Protein 7VNX (pdb70)

Solvent-accessible surface area: 10840 Å² total; per-residue (Å²): 113,95,10,109,174,28,10,68,96,143,60,58,78,18,0,66,155,47,0,59,148,85,47,2,31,65,30,113,66,89,44,101,20,87,5,0,0,11,3,13,3,71,32,77,76,86,88,0,1,0,11,0,10,41,47,89,15,80,99,72,71,6,82,102,6,11,89,1,11,83,49,0,23,112,100,30,0,2,2,68,41,59,25,100,23,92,26,96,42,13,19,3,3,8,16,43,56,16,108,38,89,32,0,39,132,7,110,7,87,78,127,34,0,50,78,0,0,81,8,0,15,57,0,18,206,42,25,0,11,0,40,48,8,158,37,0,129,28,1,17,9,21,186,36,1,42,0,20,37,2,34,114,3,2,117,111,183,33,71,0,0,18,40,0,0,40,16,1,12,37,32,123,56,53,8,4,111,110,4,81,116,88,41,62,25,93,110,148,19,63,91,70,0,86,69,0,13,128,40,26,151,169,85,49,32,46,69,117,0,59,76,28,0,65,66,54

Radius of gyration: 18.91 Å; Cα contacts (8 Å, |Δi|>4): 353; chains: 1; bounding box: 37×51×46 Å

Sequence (216 aa):
MTFEHIISSKRLEGFLRHLAEEGVGGVEPLAKGTTSLVFTGVLGGRKVVIKLQRPDSPRSNFEKEAELTKIASTFGVTPPIIGLGEFEGLPYLIREFAEGEPILFADVEKEHLFRIVEKTALLDRLGIDHGQIQGGKHIIIGEDVYLIDFEKAGFRKPNNLTSAMAMIFIGENAISKRVREKFGLDEKFREEMKDALRHYKRTGSLSRLLSLLSGL

InterPro domains:
  IPR011009 Protein kinase-like domain superfamily [SSF56112] (9-155)
  IPR052396 Meiotic Drive Suppressor Kinase [PTHR37171] (18-202)

Structure (mmCIF, N/CA/C/O backbone):
data_7VNX
#
_entry.id   7VNX
#
_cell.length_a   66.850
_cell.length_b   66.850
_cell.length_c   98.280
_cell.angle_alpha   90.000
_cell.angle_beta   90.000
_cell.angle_gamma   120.000
#
_symmetry.space_group_name_H-M   'P 61'
#
loop_
_entity.id
_entity.type
_entity.pdbx_description
1 polymer TkArkI
2 non-polymer GUANOSINE
3 water water
#
loop_
_atom_site.group_PDB
_atom_site.id
_atom_site.type_symbol
_atom_site.label_atom_id
_atom_site.label_alt_id
_atom_site.label_comp_id
_atom_site.label_asym_id
_atom_site.label_entity_id
_atom_site.label_seq_id
_atom_site.pdbx_PDB_ins_code
_atom_site.Cartn_x
_atom_site.Cartn_y
_atom_site.Cartn_z
_atom_site.occupancy
_atom_site.B_iso_or_equiv
_atom_site.auth_seq_id
_atom_site.auth_comp_id
_atom_site.auth_asym_id
_atom_site.auth_atom_id
_atom_site.pdbx_PDB_model_num
ATOM 1 N N . MET A 1 8 ? 39.264 31.855 -18.463 1.00 109.97 1 MET A N 1
ATOM 2 C CA . MET A 1 8 ? 39.523 30.877 -17.409 1.00 110.60 1 MET A CA 1
ATOM 3 C C . MET A 1 8 ? 39.352 29.454 -17.921 1.00 98.19 1 MET A C 1
ATOM 4 O O . MET A 1 8 ? 38.428 29.145 -18.674 1.00 100.14 1 MET A O 1
ATOM 9 N N . THR A 1 9 ? 40.256 28.581 -17.512 1.00 94.25 2 THR A N 1
ATOM 10 C CA . THR A 1 9 ? 40.189 27.187 -17.901 1.00 87.20 2 THR A CA 1
ATOM 11 C C . THR A 1 9 ? 40.319 26.315 -16.658 1.00 85.62 2 THR A C 1
ATOM 12 O O . THR A 1 9 ? 40.759 26.757 -15.588 1.00 95.43 2 THR A O 1
ATOM 16 N N . PHE A 1 10 ? 39.928 25.058 -16.835 1.00 60.03 3 PHE A N 1
ATOM 17 C CA . PHE A 1 10 ? 39.782 24.081 -15.771 1.00 46.59 3 PHE A CA 1
ATOM 18 C C . PHE A 1 10 ? 40.783 22.934 -15.922 1.00 43.88 3 PHE A C 1
ATOM 19 O O . PHE A 1 10 ? 40.528 21.820 -15.439 1.00 38.45 3 PHE A O 1
ATOM 27 N N . GLU A 1 11 ? 41.918 23.170 -16.596 1.00 47.09 4 GLU A N 1
ATOM 28 C CA . GLU A 1 11 ? 42.756 22.047 -17.031 1.00 50.95 4 GLU A CA 1
ATOM 29 C C . GLU A 1 11 ? 43.529 21.381 -15.897 1.00 53.20 4 GLU A C 1
ATOM 30 O O . GLU A 1 11 ? 44.039 20.268 -16.093 1.00 47.98 4 GLU A O 1
ATOM 36 N N . HIS A 1 12 ? 43.627 22.001 -14.727 1.00 38.80 5 HIS A N 1
ATOM 37 C CA . HIS A 1 12 ? 44.264 21.262 -13.641 1.00 41.85 5 HIS A CA 1
ATOM 38 C C . HIS A 1 12 ? 43.284 20.361 -12.911 1.00 41.83 5 HIS A C 1
ATOM 39 O O . HIS A 1 12 ? 43.666 19.699 -11.940 1.00 43.99 5 HIS A O 1
ATOM 46 N N . ILE A 1 13 ? 42.035 20.320 -13.371 1.00 35.89 6 ILE A N 1
ATOM 47 C CA . ILE A 1 13 ? 40.957 19.624 -12.692 1.00 36.75 6 ILE A CA 1
ATOM 48 C C . ILE A 1 13 ? 40.354 18.540 -13.573 1.00 44.93 6 ILE A C 1
ATOM 49 O O . ILE A 1 13 ? 40.075 17.431 -13.093 1.00 39.96 6 ILE A O 1
ATOM 54 N N . ILE A 1 14 ? 40.154 18.831 -14.868 1.00 35.56 7 ILE A N 1
ATOM 55 C CA . ILE A 1 14 ? 39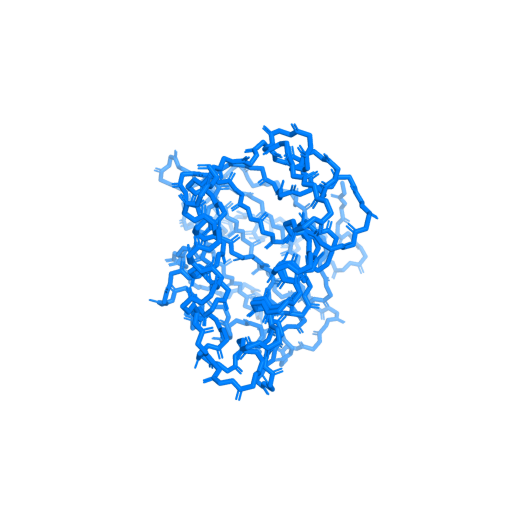.591 17.861 -15.802 1.00 32.21 7 ILE A CA 1
ATOM 56 C C . ILE A 1 14 ? 40.483 17.773 -17.039 1.00 34.85 7 ILE A C 1
ATOM 57 O O . ILE A 1 14 ? 41.081 18.760 -17.486 1.00 39.44 7 ILE A O 1
ATOM 62 N N . SER A 1 15 ? 40.534 16.578 -17.621 1.00 34.28 8 SER A N 1
ATOM 63 C CA . SER A 1 15 ? 41.256 16.407 -18.866 1.00 35.74 8 SER A CA 1
ATOM 64 C C . SER A 1 15 ? 40.545 17.150 -19.984 1.00 32.37 8 SER A C 1
ATOM 65 O O . SER A 1 15 ? 39.361 17.478 -19.906 1.00 34.08 8 SER A O 1
ATOM 68 N N . SER A 1 16 ? 41.279 17.367 -21.079 1.00 34.38 9 SER A N 1
ATOM 69 C CA . SER A 1 16 ? 40.650 17.963 -22.230 1.00 38.16 9 SER A CA 1
ATOM 70 C C . SER A 1 16 ? 39.573 17.050 -22.786 1.00 39.08 9 SER A C 1
ATOM 71 O O . SER A 1 16 ? 38.541 17.529 -23.255 1.00 33.70 9 SER A O 1
ATOM 74 N N . LYS A 1 17 ? 39.771 15.727 -22.700 1.00 34.96 10 LYS A N 1
ATOM 75 C CA . LYS A 1 17 ? 38.749 14.815 -23.232 1.00 40.02 10 LYS A CA 1
ATOM 76 C C . LYS A 1 17 ? 37.475 14.849 -22.373 1.00 31.16 10 LYS A C 1
ATOM 77 O O . LYS A 1 17 ? 36.348 14.778 -22.899 1.00 33.57 10 LYS A O 1
ATOM 83 N N . ARG A 1 18 ? 37.640 14.929 -21.064 1.00 29.57 11 ARG A N 1
ATOM 84 C CA . ARG A 1 18 ? 36.474 15.036 -20.184 1.00 31.04 11 ARG A CA 1
ATOM 85 C C . ARG A 1 18 ? 35.672 16.294 -20.490 1.00 29.23 11 ARG A C 1
ATOM 86 O O . ARG A 1 18 ? 34.443 16.235 -20.592 1.00 30.98 11 ARG A O 1
ATOM 94 N N . LEU A 1 19 ? 36.351 17.427 -20.699 1.00 27.69 12 LEU A N 1
ATOM 95 C CA . LEU A 1 19 ? 35.632 18.664 -21.028 1.00 27.46 12 LEU A CA 1
ATOM 96 C C . LEU A 1 19 ? 34.913 18.543 -22.368 1.00 33.32 12 LEU A C 1
ATOM 97 O O . LEU A 1 19 ? 33.741 18.917 -22.481 1.00 33.25 12 LEU A O 1
ATOM 102 N N . GLU A 1 20 ? 35.596 17.991 -23.388 1.00 33.95 13 GLU A N 1
ATOM 103 C CA . GLU A 1 20 ? 34.977 17.795 -24.697 1.00 36.51 13 GLU A CA 1
ATOM 104 C C . GLU A 1 20 ? 33.718 16.947 -24.573 1.00 32.33 13 GLU A C 1
ATOM 105 O O . GLU A 1 20 ? 32.668 17.295 -25.132 1.00 34.13 13 GLU A O 1
ATOM 111 N N . GLY A 1 21 ? 33.817 15.843 -23.811 1.00 32.82 14 GLY A N 1
ATOM 112 C CA . GLY A 1 21 ? 32.681 14.942 -23.617 1.00 35.93 14 GLY A CA 1
ATOM 113 C C . GLY A 1 21 ? 31.542 15.616 -22.871 1.00 33.31 14 GLY A C 1
ATOM 114 O O . GLY A 1 21 ? 30.364 15.446 -23.214 1.00 33.60 14 GLY A O 1
ATOM 115 N N . PHE A 1 22 ? 31.880 16.415 -21.873 1.00 27.63 15 PHE A N 1
ATOM 116 C CA . PHE A 1 22 ? 30.846 17.108 -21.115 1.00 30.08 15 PHE A CA 1
ATOM 117 C C . PHE A 1 22 ? 30.076 18.086 -21.991 1.00 32.37 15 PHE A C 1
ATOM 118 O O . PHE A 1 22 ? 28.841 18.130 -21.934 1.00 31.36 15 PHE A O 1
ATOM 126 N N . LEU A 1 23 ? 30.780 18.867 -22.816 1.00 32.04 16 LEU A N 1
ATOM 127 C CA . LEU A 1 23 ? 30.079 19.776 -23.723 1.00 28.02 16 LEU A CA 1
ATOM 128 C C . LEU A 1 23 ? 29.180 19.018 -24.695 1.00 34.28 16 LEU A C 1
ATOM 129 O O . LEU A 1 23 ? 28.073 19.478 -25.012 1.00 32.34 16 LEU A O 1
ATOM 134 N N . ARG A 1 24 ? 29.641 17.868 -25.197 1.00 32.61 17 ARG A N 1
ATOM 135 C CA . ARG A 1 24 ? 28.803 17.069 -26.099 1.00 32.99 17 ARG A CA 1
ATOM 136 C C . ARG A 1 24 ? 27.581 16.531 -25.380 1.00 34.03 17 ARG A C 1
ATOM 137 O O . ARG A 1 24 ? 26.480 16.476 -25.949 1.00 36.68 17 ARG A O 1
ATOM 145 N N . HIS A 1 25 ? 27.773 16.087 -24.135 1.00 31.66 18 HIS A N 1
ATOM 146 C CA . HIS A 1 25 ? 26.682 15.582 -23.320 1.00 33.04 18 HIS A CA 1
ATOM 147 C C . HIS A 1 25 ? 25.621 16.661 -23.097 1.00 33.03 18 HIS A C 1
ATOM 148 O O . HIS A 1 25 ? 24.425 16.418 -23.289 1.00 34.46 18 HIS A O 1
ATOM 155 N N . LEU A 1 26 ? 26.047 17.869 -22.715 1.00 30.96 19 LEU A N 1
ATOM 156 C CA . LEU A 1 26 ? 25.122 18.994 -22.596 1.00 31.14 19 LEU A CA 1
ATOM 157 C C . LEU A 1 26 ? 24.415 19.298 -23.913 1.00 34.19 19 LEU A C 1
ATOM 158 O O . LEU A 1 26 ? 23.205 19.596 -23.934 1.00 34.15 19 LEU A O 1
ATOM 163 N N . ALA A 1 27 ? 25.162 19.310 -25.009 1.00 34.50 20 ALA A N 1
ATOM 164 C CA . ALA A 1 27 ? 24.536 19.544 -26.309 1.00 34.74 20 ALA A CA 1
ATOM 165 C C . ALA A 1 27 ? 23.432 18.534 -26.574 1.00 35.86 20 ALA A C 1
ATOM 166 O O . ALA A 1 27 ? 22.383 18.876 -27.124 1.00 37.79 20 ALA A O 1
ATOM 168 N N . GLU A 1 28 ? 23.645 17.282 -26.184 1.00 37.98 21 GLU A N 1
ATOM 169 C CA . GLU A 1 28 ? 22.634 16.251 -26.396 1.00 40.70 21 GLU A CA 1
ATOM 170 C C . GLU A 1 28 ? 21.387 16.462 -25.546 1.00 44.72 21 GLU A C 1
ATOM 171 O O . GLU A 1 28 ? 20.340 15.884 -25.851 1.00 49.21 21 GLU A O 1
ATOM 177 N N . GLU A 1 29 ? 21.467 17.260 -24.487 1.00 39.63 22 GLU A N 1
ATOM 178 C CA . GLU A 1 29 ? 20.284 17.642 -23.736 1.00 40.74 22 GLU A CA 1
ATOM 179 C C . GLU A 1 29 ? 19.768 18.993 -24.158 1.00 40.98 22 GLU A C 1
ATOM 180 O O . GLU A 1 29 ? 18.972 19.593 -23.426 1.00 44.67 22 GLU A O 1
ATOM 186 N N . GLY A 1 30 ? 20.232 19.505 -25.293 1.00 42.81 23 GLY A N 1
ATOM 187 C CA . GLY A 1 30 ? 19.775 20.770 -25.814 1.00 40.78 23 GLY A CA 1
ATOM 188 C C . GLY A 1 30 ? 20.513 21.995 -25.316 1.00 45.91 23 GLY A C 1
ATOM 189 O O . GLY A 1 30 ? 20.088 23.116 -25.632 1.00 41.45 23 GLY A O 1
ATOM 190 N N . VAL A 1 31 ? 21.591 21.835 -24.545 1.00 37.54 24 VAL A N 1
ATOM 191 C CA . VAL A 1 31 ? 22.308 22.975 -23.961 1.00 34.67 24 VAL A CA 1
ATOM 192 C C . VAL A 1 31 ? 23.499 23.313 -24.850 1.00 36.54 24 VAL A C 1
ATOM 193 O O . VAL A 1 31 ? 24.439 22.516 -24.946 1.00 41.18 24 VAL A O 1
ATOM 197 N N . GLY A 1 32 ? 23.493 24.509 -25.453 1.00 43.78 25 GLY A N 1
ATOM 198 C CA . GLY A 1 32 ? 24.482 24.893 -26.442 1.00 42.10 25 GLY A CA 1
ATOM 199 C C . GLY A 1 32 ? 25.176 26.183 -26.018 1.00 45.32 25 GLY A C 1
ATOM 200 O O . GLY A 1 32 ? 24.843 26.786 -24.977 1.00 41.54 25 GLY A O 1
ATOM 201 N N . GLY A 1 33 ? 26.165 26.583 -26.815 1.00 40.28 26 GLY A N 1
ATOM 202 C CA . GLY A 1 33 ? 26.873 27.837 -26.582 1.00 37.20 26 GLY A CA 1
ATOM 203 C C . GLY A 1 33 ? 27.448 27.899 -25.182 1.00 39.82 26 GLY A C 1
ATOM 204 O O . GLY A 1 33 ? 27.386 28.950 -24.538 1.00 41.97 26 GLY A O 1
ATOM 205 N N . VAL A 1 34 ? 28.028 26.794 -24.714 1.00 36.01 27 VAL A N 1
ATOM 206 C CA . VAL A 1 34 ? 28.466 26.665 -23.316 1.00 36.11 27 VAL A CA 1
ATOM 207 C C . VAL A 1 34 ? 29.818 27.347 -23.159 1.00 39.54 27 VAL A C 1
ATOM 208 O O . VAL A 1 34 ? 30.708 27.178 -24.011 1.00 42.28 27 VAL A O 1
ATOM 212 N N . GLU A 1 35 ? 29.957 28.162 -22.107 1.00 35.49 28 GLU A N 1
ATOM 213 C CA . GLU A 1 35 ? 31.160 28.921 -21.793 1.00 35.71 28 GLU A CA 1
ATOM 214 C C . GLU A 1 35 ? 31.483 28.773 -20.305 1.00 38.49 28 GLU A C 1
ATOM 215 O O . GLU A 1 35 ? 30.570 28.749 -19.462 1.00 33.37 28 GLU A O 1
ATOM 221 N N . PRO A 1 36 ? 32.761 28.715 -19.939 1.00 44.42 29 PRO A N 1
ATOM 222 C CA . PRO A 1 36 ? 33.103 28.680 -18.508 1.00 47.16 29 PRO A CA 1
ATOM 223 C C . PRO A 1 36 ? 32.677 29.965 -17.826 1.00 45.20 29 PRO A C 1
ATOM 224 O O . PRO A 1 36 ? 32.765 31.063 -18.402 1.00 47.44 29 PRO A O 1
ATOM 228 N N . LEU A 1 37 ? 32.229 29.831 -16.577 1.00 38.44 30 LEU A N 1
ATOM 229 C CA . LEU A 1 37 ? 31.843 30.999 -15.800 1.00 41.16 30 LEU A CA 1
ATOM 230 C C . LEU A 1 37 ? 32.675 31.174 -14.537 1.00 55.93 30 LEU A C 1
ATOM 231 O O . LEU A 1 37 ? 33.162 32.283 -14.276 1.00 57.49 30 LEU A O 1
ATOM 236 N N . ALA A 1 38 ? 32.850 30.124 -13.735 1.00 45.05 31 ALA A N 1
ATOM 237 C CA . ALA A 1 38 ? 33.636 30.257 -12.511 1.00 49.94 31 ALA A CA 1
ATOM 238 C C . ALA A 1 38 ? 34.048 28.873 -12.006 1.00 50.84 31 ALA A C 1
ATOM 239 O O . ALA A 1 38 ? 33.454 27.852 -12.368 1.00 39.93 31 ALA A O 1
ATOM 241 N N . LYS A 1 39 ? 35.084 28.855 -11.173 1.00 46.11 32 LYS A N 1
ATOM 242 C CA . LYS A 1 39 ? 35.507 27.674 -10.417 1.00 50.61 32 LYS A CA 1
ATOM 243 C C . LYS A 1 39 ? 35.132 27.871 -8.947 1.00 57.30 32 LYS A C 1
ATOM 244 O O . LYS A 1 39 ? 35.668 28.761 -8.288 1.00 58.78 32 LYS A O 1
ATOM 250 N N . GLY A 1 40 ? 34.217 27.063 -8.416 1.00 44.89 33 GLY A N 1
ATOM 251 C CA . GLY A 1 40 ? 33.861 27.151 -7.014 1.00 52.53 33 GLY A CA 1
ATOM 252 C C . GLY A 1 40 ? 34.628 26.135 -6.175 1.00 40.68 33 GLY A C 1
ATOM 253 O O . GLY A 1 40 ? 35.419 25.345 -6.683 1.00 46.85 33 GLY A O 1
ATOM 254 N N . THR A 1 41 ? 34.350 26.133 -4.866 1.00 48.84 34 THR A N 1
ATOM 255 C CA . THR A 1 41 ? 35.012 25.133 -4.031 1.00 47.88 34 THR A CA 1
ATOM 256 C C . THR A 1 41 ? 34.438 23.745 -4.272 1.00 42.72 34 THR A C 1
ATOM 257 O O . THR A 1 41 ? 35.131 22.749 -4.061 1.00 53.15 34 THR A O 1
ATOM 261 N N . THR A 1 42 ? 33.183 23.653 -4.700 1.00 40.07 35 THR A N 1
ATOM 262 C CA . THR A 1 42 ? 32.554 22.368 -4.921 1.00 39.76 35 THR A CA 1
ATOM 263 C C . THR A 1 42 ? 32.351 22.046 -6.395 1.00 39.92 35 THR A C 1
ATOM 264 O O . THR A 1 42 ? 32.048 20.897 -6.713 1.00 36.73 35 THR A O 1
ATOM 268 N N . SER A 1 43 ? 32.451 23.029 -7.281 1.00 32.52 36 SER A N 1
ATOM 269 C CA . SER A 1 43 ? 31.879 22.820 -8.602 1.00 30.90 36 SER A CA 1
ATOM 270 C C . SER A 1 43 ? 32.613 23.645 -9.651 1.00 34.31 36 SER A C 1
ATOM 271 O O . SER A 1 43 ? 33.290 24.636 -9.351 1.00 36.99 36 SER A O 1
ATOM 274 N N . LEU A 1 44 ? 32.467 23.206 -10.901 1.00 32.28 37 LEU A N 1
ATOM 275 C CA . LEU A 1 44 ? 32.850 23.998 -12.067 1.00 32.66 37 LEU A CA 1
ATOM 276 C C . LEU A 1 44 ? 31.564 24.584 -12.623 1.00 30.49 37 LEU A C 1
ATOM 277 O O . LEU A 1 44 ? 30.561 23.871 -12.747 1.00 31.92 37 LEU A O 1
ATOM 282 N N . VAL A 1 45 ? 31.563 25.885 -12.909 1.00 31.00 38 VAL A N 1
ATOM 283 C CA . VAL A 1 45 ? 30.324 26.566 -13.279 1.00 28.96 38 VAL A CA 1
ATOM 284 C C . VAL A 1 45 ? 30.455 27.069 -14.716 1.00 30.84 38 VAL A C 1
ATOM 285 O O . VAL A 1 45 ? 31.484 27.645 -15.100 1.00 34.70 38 VAL A O 1
ATOM 289 N N . PHE A 1 46 ? 29.416 26.810 -15.506 1.00 32.48 39 PHE A N 1
ATOM 290 C CA . PHE A 1 46 ? 29.331 27.207 -16.907 1.00 31.26 39 PHE A CA 1
ATOM 291 C C . PHE A 1 46 ? 28.040 27.989 -17.143 1.00 32.91 39 PHE A C 1
ATOM 292 O O . PHE A 1 46 ? 27.064 27.849 -16.403 1.00 30.29 39 PHE A O 1
ATOM 300 N N . THR A 1 47 ? 27.996 28.754 -18.239 1.00 32.31 40 THR A N 1
ATOM 301 C CA . THR A 1 47 ? 26.714 29.229 -18.755 1.00 30.30 40 THR A CA 1
ATOM 302 C C . THR A 1 47 ? 26.423 28.539 -20.095 1.00 37.64 40 THR A C 1
ATOM 303 O O . THR A 1 47 ? 27.324 28.001 -20.765 1.00 35.38 40 THR A O 1
ATOM 307 N N . GLY A 1 48 ? 25.148 28.527 -20.471 1.00 33.00 41 GLY A N 1
ATOM 308 C CA . GLY A 1 48 ? 24.779 27.976 -21.758 1.00 31.30 41 GLY A CA 1
ATOM 309 C C . GLY A 1 48 ? 23.436 28.518 -22.175 1.00 37.74 41 GLY A C 1
ATOM 310 O O . GLY A 1 48 ? 22.878 29.407 -21.523 1.00 38.79 41 GLY A O 1
ATOM 311 N N . VAL A 1 49 ? 22.932 27.979 -23.288 1.00 36.48 42 VAL A N 1
ATOM 312 C CA . VAL A 1 49 ? 21.636 28.345 -23.847 1.00 38.86 42 VAL A CA 1
ATOM 313 C C . VAL A 1 49 ? 20.811 27.070 -24.015 1.00 42.07 42 VAL A C 1
ATOM 314 O O . VAL A 1 49 ? 21.274 26.103 -24.638 1.00 44.75 42 VAL A O 1
ATOM 318 N N . LEU A 1 50 ? 19.588 27.082 -23.484 1.00 41.56 43 LEU A N 1
ATOM 319 C CA . LEU A 1 50 ? 18.641 25.974 -23.544 1.00 42.90 43 LEU A CA 1
ATOM 320 C C . LEU A 1 50 ? 17.282 26.541 -23.935 1.00 42.80 43 LEU A C 1
ATOM 321 O O . LEU A 1 50 ? 16.787 27.462 -23.279 1.00 47.13 43 LEU A O 1
ATOM 326 N N . GLY A 1 51 ? 16.679 25.999 -24.989 1.00 44.35 44 GLY A N 1
ATOM 327 C CA . GLY A 1 51 ? 15.364 26.493 -25.372 1.00 56.19 44 GLY A CA 1
ATOM 328 C C . GLY A 1 51 ? 15.322 27.984 -25.647 1.00 64.79 44 GLY A C 1
ATOM 329 O O . GLY A 1 51 ? 14.283 28.619 -25.434 1.00 69.97 44 GLY A O 1
ATOM 330 N N . GLY A 1 52 ? 16.423 28.560 -26.122 1.00 56.51 45 GLY A N 1
ATOM 331 C CA . GLY A 1 52 ? 16.472 29.971 -26.434 1.00 57.27 45 GLY A CA 1
ATOM 332 C C . GLY A 1 52 ? 16.722 30.888 -25.256 1.00 57.43 45 GLY A C 1
ATOM 333 O O . GLY A 1 52 ? 16.632 32.106 -25.422 1.00 60.15 45 GLY A O 1
ATOM 334 N N . ARG A 1 53 ? 17.049 30.357 -24.083 1.00 45.70 46 ARG A N 1
ATOM 335 C CA . ARG A 1 53 ? 17.223 31.162 -22.882 1.00 47.68 46 ARG A CA 1
ATOM 336 C C . ARG A 1 53 ? 18.550 30.798 -22.197 1.00 47.81 46 ARG A C 1
ATOM 337 O O . ARG A 1 53 ? 19.075 29.695 -22.364 1.00 45.92 46 ARG A O 1
ATOM 345 N N . LYS A 1 54 ? 19.083 31.726 -21.404 1.00 41.72 47 LYS A N 1
ATOM 346 C CA . LYS A 1 54 ? 20.364 31.493 -20.726 1.00 41.32 47 LYS A CA 1
ATOM 347 C C . LYS A 1 54 ? 20.189 30.613 -19.493 1.00 38.91 47 LYS A C 1
ATOM 348 O O . LYS A 1 54 ? 19.215 30.744 -18.750 1.00 37.56 47 LYS A O 1
ATOM 354 N N . VAL A 1 55 ? 21.141 29.699 -19.265 1.00 35.15 48 VAL A N 1
ATOM 355 C CA . VAL A 1 55 ? 21.101 28.829 -18.094 1.00 32.01 48 VAL A CA 1
ATOM 356 C C . VAL A 1 55 ? 22.493 28.780 -17.475 1.00 31.42 48 VAL A C 1
ATOM 357 O O . VAL A 1 55 ? 23.482 29.169 -18.097 1.00 34.72 48 VAL A O 1
ATOM 361 N N . VAL A 1 56 ? 22.566 28.291 -16.227 1.00 29.29 49 VAL A N 1
ATOM 362 C CA . VAL A 1 56 ? 23.824 28.055 -15.520 1.00 29.43 49 VAL A CA 1
ATOM 363 C C . VAL A 1 56 ? 23.931 26.563 -15.270 1.00 29.80 49 VAL A C 1
ATOM 364 O O . VAL A 1 56 ? 22.948 25.924 -14.871 1.00 31.97 49 VAL A O 1
ATOM 368 N N . ILE A 1 57 ? 25.116 26.005 -15.523 1.00 28.08 50 ILE A N 1
ATOM 369 C CA . ILE A 1 57 ? 25.388 24.588 -15.312 1.00 26.39 50 ILE A CA 1
ATOM 370 C C . ILE A 1 57 ? 26.453 24.477 -14.230 1.00 28.25 50 ILE A C 1
ATOM 371 O O . ILE A 1 57 ? 27.522 25.075 -14.358 1.00 30.48 50 ILE A O 1
ATOM 376 N N . LYS A 1 58 ? 26.190 23.691 -13.185 1.00 29.97 51 LYS A N 1
ATOM 377 C CA . LYS A 1 58 ? 27.156 23.511 -12.100 1.00 27.99 51 LYS A CA 1
ATOM 378 C C . LYS A 1 58 ? 27.503 22.036 -12.001 1.00 26.70 51 LYS A C 1
ATOM 379 O O . LYS A 1 58 ? 26.618 21.218 -11.732 1.00 32.42 51 LYS A O 1
ATOM 385 N N . LEU A 1 59 ? 28.775 21.710 -12.207 1.00 28.31 52 LEU A N 1
ATOM 386 C CA . LEU A 1 59 ? 29.261 20.335 -12.289 1.00 29.68 52 LEU A CA 1
ATOM 387 C C . LEU A 1 59 ? 30.174 20.067 -11.105 1.00 29.45 52 LEU A C 1
ATOM 388 O O . LEU A 1 59 ? 31.072 20.874 -10.842 1.00 31.23 52 LEU A O 1
ATOM 393 N N . GLN A 1 60 ? 29.995 18.925 -10.422 1.00 29.09 53 GLN A N 1
ATOM 394 C CA . GLN A 1 60 ? 30.876 18.643 -9.285 1.00 32.06 53 GLN A CA 1
ATOM 395 C C . GLN A 1 60 ? 32.328 18.665 -9.745 1.00 34.86 53 GLN A C 1
ATOM 396 O O . GLN A 1 60 ? 32.671 18.013 -10.735 1.00 33.16 53 GLN A O 1
ATOM 402 N N . ARG A 1 61 ? 33.193 19.395 -9.030 1.00 32.05 54 ARG A N 1
ATOM 403 C CA . ARG A 1 61 ? 34.641 19.314 -9.330 1.00 34.92 54 ARG A CA 1
ATOM 404 C C . ARG A 1 61 ? 35.147 17.938 -8.949 1.00 40.20 54 ARG A C 1
ATOM 405 O O . ARG A 1 61 ? 34.945 17.516 -7.808 1.00 37.77 54 ARG A O 1
ATOM 413 N N . PRO A 1 62 ? 35.872 17.238 -9.830 1.00 42.03 55 PRO A N 1
ATOM 414 C CA . PRO A 1 62 ? 36.349 15.898 -9.452 1.00 40.01 55 PRO A CA 1
ATOM 415 C C . PRO A 1 62 ? 37.359 15.901 -8.344 1.00 40.14 55 PRO A C 1
ATOM 416 O O . PRO A 1 62 ? 37.610 14.830 -7.755 1.00 43.27 55 PRO A O 1
ATOM 420 N N . ASP A 1 63 ? 37.981 17.042 -8.038 1.00 39.01 56 ASP A N 1
ATOM 421 C CA . ASP A 1 63 ? 38.957 17.087 -6.959 1.00 41.90 56 ASP A CA 1
ATOM 422 C C . ASP A 1 63 ? 38.353 17.535 -5.630 1.00 44.07 56 ASP A C 1
ATOM 423 O O . ASP A 1 63 ? 39.098 17.820 -4.697 1.00 49.37 56 ASP A O 1
ATOM 428 N N . SER A 1 64 ? 37.046 17.549 -5.519 1.00 45.16 57 SER A N 1
ATOM 429 C CA . SER A 1 64 ? 36.302 17.937 -4.323 1.00 48.26 57 SER A CA 1
ATOM 430 C C . SER A 1 64 ? 35.433 16.780 -3.843 1.00 53.63 57 SER A C 1
ATOM 431 O O . SER A 1 64 ? 35.004 15.949 -4.652 1.00 47.74 57 SER A O 1
ATOM 434 N N . PRO A 1 65 ? 35.150 16.692 -2.538 1.00 53.01 58 PRO A N 1
ATOM 435 C CA . PRO A 1 65 ? 34.277 15.614 -2.050 1.00 49.93 58 PRO A CA 1
ATOM 436 C C . PRO A 1 65 ? 32.891 15.665 -2.675 1.00 40.33 58 PRO A C 1
ATOM 437 O O . PRO A 1 65 ? 32.224 16.702 -2.667 1.00 43.66 58 PRO A O 1
ATOM 441 N N . ARG A 1 66 ? 32.423 14.513 -3.165 1.00 40.35 59 ARG A N 1
ATOM 442 C CA . ARG A 1 66 ? 31.064 14.454 -3.699 1.00 39.55 59 ARG A CA 1
ATOM 443 C C . ARG A 1 66 ? 30.015 14.842 -2.657 1.00 41.01 59 ARG A C 1
ATOM 444 O O . ARG A 1 66 ? 28.960 15.385 -3.012 1.00 42.12 59 ARG A O 1
ATOM 452 N N . SER A 1 67 ? 30.272 14.567 -1.381 1.00 43.05 60 SER A N 1
ATOM 453 C CA . SER A 1 67 ? 29.252 14.884 -0.379 1.00 50.79 60 SER A CA 1
ATOM 454 C C . SER A 1 67 ? 29.053 16.384 -0.238 1.00 48.12 60 SER A C 1
ATOM 455 O O . SER A 1 67 ? 27.947 16.841 0.099 1.00 42.24 60 SER A O 1
ATOM 458 N N . ASN A 1 68 ? 30.106 17.162 -0.485 1.00 45.43 61 ASN A N 1
ATOM 459 C CA . ASN A 1 68 ? 29.974 18.609 -0.424 1.00 47.54 61 ASN A CA 1
ATOM 460 C C . ASN A 1 68 ? 29.020 19.113 -1.496 1.00 45.90 61 ASN A C 1
ATOM 461 O O . ASN A 1 68 ? 28.156 19.953 -1.219 1.00 39.33 61 ASN A O 1
ATOM 466 N N . PHE A 1 69 ? 29.189 18.633 -2.751 1.00 37.33 62 PHE A N 1
ATOM 467 C CA . PHE A 1 69 ? 28.273 18.966 -3.831 1.00 34.02 62 PHE A CA 1
ATOM 468 C C . PHE A 1 69 ? 26.851 18.502 -3.536 1.00 30.92 62 PHE A C 1
ATOM 469 O O . PHE A 1 69 ? 25.879 19.239 -3.782 1.00 33.11 62 PHE A O 1
ATOM 477 N N . GLU A 1 70 ? 26.699 17.287 -3.013 1.00 36.09 63 GLU A N 1
ATOM 478 C CA . GLU A 1 70 ? 25.358 16.808 -2.695 1.00 40.28 63 GLU A CA 1
ATOM 479 C C . GLU A 1 70 ? 24.687 17.685 -1.636 1.00 40.20 63 GLU A C 1
ATOM 480 O O . GLU A 1 70 ? 23.497 18.000 -1.747 1.00 39.32 63 GLU A O 1
ATOM 486 N N . LYS A 1 71 ? 25.438 18.084 -0.602 1.00 39.53 64 LYS A N 1
ATOM 487 C CA . LYS A 1 71 ? 24.880 19.020 0.384 1.00 36.59 64 LYS A CA 1
ATOM 488 C C . LYS A 1 71 ? 24.491 20.343 -0.273 1.00 37.96 64 LYS A C 1
ATOM 489 O O . LYS A 1 71 ? 23.376 20.850 -0.068 1.00 41.85 64 LYS A O 1
ATOM 495 N N . GLU A 1 72 ? 25.356 20.892 -1.129 1.00 35.78 65 GLU A N 1
ATOM 496 C CA . GLU A 1 72 ? 25.009 22.144 -1.788 1.00 35.23 65 GLU A CA 1
ATOM 497 C C . GLU A 1 72 ? 23.762 21.974 -2.652 1.00 40.84 65 GLU A C 1
ATOM 498 O O . GLU A 1 72 ? 22.859 22.823 -2.624 1.00 34.31 65 GLU A O 1
ATOM 504 N N . ALA A 1 73 ? 23.684 20.864 -3.408 1.00 37.72 66 ALA A N 1
ATOM 505 C CA . ALA A 1 73 ? 22.533 20.618 -4.280 1.00 35.90 66 ALA A CA 1
ATOM 506 C C . ALA A 1 73 ? 21.235 20.466 -3.484 1.00 33.56 66 ALA A C 1
ATOM 507 O O . ALA A 1 73 ? 20.192 21.001 -3.894 1.00 37.32 66 ALA A O 1
ATOM 509 N N . GLU A 1 74 ? 21.266 19.769 -2.340 1.00 39.65 67 GLU A N 1
ATOM 510 C CA . GLU A 1 74 ? 20.036 19.631 -1.559 1.00 38.83 67 GLU A CA 1
ATOM 511 C C . GLU A 1 74 ? 19.545 20.986 -1.088 1.00 42.67 67 GLU A C 1
ATOM 512 O O . GLU A 1 74 ? 18.336 21.272 -1.131 1.00 38.84 67 GLU A O 1
ATOM 518 N N . LEU A 1 75 ? 20.476 21.824 -0.607 1.00 36.38 68 LEU A N 1
ATOM 519 C CA . LEU A 1 75 ? 20.103 23.154 -0.150 1.00 37.37 68 LEU A CA 1
ATOM 520 C C . LEU A 1 75 ? 19.630 24.009 -1.311 1.00 32.10 68 LEU A C 1
ATOM 521 O O . LEU A 1 75 ? 18.668 24.770 -1.163 1.00 32.28 68 LEU A O 1
ATOM 526 N N . THR A 1 76 ? 20.292 23.908 -2.481 1.00 33.74 69 THR A N 1
ATOM 527 C CA . THR A 1 76 ? 19.856 24.644 -3.656 1.00 30.26 69 THR A CA 1
ATOM 528 C C . THR A 1 76 ? 18.460 24.213 -4.093 1.00 34.17 69 THR A C 1
ATOM 529 O O . THR A 1 76 ? 17.644 25.048 -4.491 1.00 32.65 69 THR A O 1
ATOM 533 N N . LYS A 1 77 ? 18.151 22.918 -4.001 1.00 32.06 70 LYS A N 1
ATOM 534 C CA . LYS A 1 77 ? 16.807 22.462 -4.359 1.00 33.46 70 LYS A CA 1
ATOM 535 C C . LYS A 1 77 ? 15.736 23.034 -3.433 1.00 33.78 70 LYS A C 1
ATOM 536 O O . LYS A 1 77 ? 14.648 23.414 -3.888 1.00 33.52 70 LYS A O 1
ATOM 542 N N . ILE A 1 78 ? 16.007 23.075 -2.129 1.00 32.62 71 ILE A N 1
ATOM 543 C CA . ILE A 1 78 ? 15.067 23.699 -1.202 1.00 32.64 71 ILE A CA 1
ATOM 5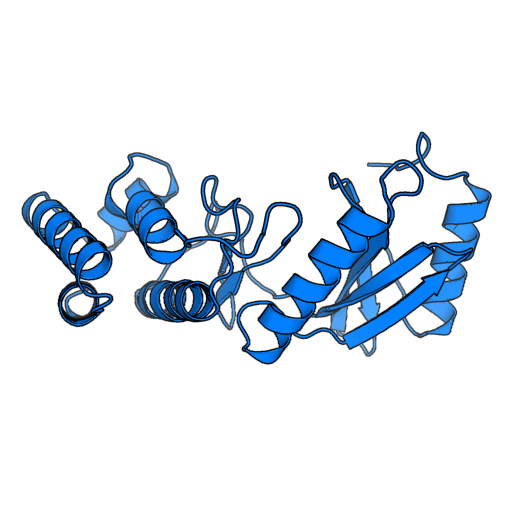44 C C . ILE A 1 78 ? 14.904 25.172 -1.545 1.00 35.05 71 ILE A C 1
ATOM 545 O O . ILE A 1 78 ? 13.787 25.698 -1.612 1.00 34.80 71 ILE A O 1
ATOM 550 N N . ALA A 1 79 ? 16.014 25.857 -1.781 1.00 29.76 72 ALA A N 1
ATOM 551 C CA . ALA A 1 79 ? 15.923 27.278 -2.121 1.00 32.60 72 ALA A CA 1
ATOM 552 C C . ALA A 1 79 ? 15.168 27.491 -3.433 1.00 33.90 72 ALA A C 1
ATOM 553 O O . ALA A 1 79 ? 14.431 28.468 -3.583 1.00 35.53 72 ALA A O 1
ATOM 555 N N . SER A 1 80 ? 15.319 26.578 -4.377 1.00 32.88 73 SER A N 1
ATOM 556 C CA . SER A 1 80 ? 14.604 26.694 -5.640 1.00 34.05 73 SER A CA 1
ATOM 557 C C . SER A 1 80 ? 13.107 26.489 -5.429 1.00 39.43 73 SER A C 1
ATOM 558 O O . SER A 1 80 ? 12.289 27.235 -5.969 1.00 35.16 73 SER A O 1
ATOM 561 N N . THR A 1 81 ? 12.740 25.503 -4.614 1.00 35.54 74 THR A N 1
ATOM 562 C CA . THR A 1 81 ? 11.327 25.218 -4.350 1.00 34.93 74 THR A CA 1
ATOM 563 C C . THR A 1 81 ? 10.604 26.418 -3.762 1.00 34.41 74 THR A C 1
ATOM 564 O O . THR A 1 81 ? 9.427 26.659 -4.072 1.00 37.27 74 THR A O 1
ATOM 568 N N . PHE A 1 82 ? 11.272 27.174 -2.904 1.00 31.50 75 PHE A N 1
ATOM 569 C CA . PHE A 1 82 ? 10.661 28.319 -2.253 1.00 30.14 75 PHE A CA 1
ATOM 570 C C . PHE A 1 82 ? 10.970 29.608 -2.979 1.00 30.44 75 PHE A C 1
ATOM 571 O O . PHE A 1 82 ? 10.586 30.663 -2.503 1.00 33.48 75 PHE A O 1
ATOM 579 N N . GLY A 1 83 ? 11.646 29.541 -4.130 1.00 32.08 76 GLY A N 1
ATOM 580 C CA . GLY A 1 83 ? 11.784 30.721 -4.946 1.00 32.41 76 GLY A CA 1
ATOM 581 C C . GLY A 1 83 ? 12.915 31.635 -4.578 1.00 30.32 76 GLY A C 1
ATOM 582 O O . GLY A 1 83 ? 13.036 32.718 -5.167 1.00 30.81 76 GLY A O 1
ATOM 583 N N . VAL A 1 84 ? 13.769 31.228 -3.634 1.00 28.74 77 VAL A N 1
ATOM 584 C CA . VAL A 1 84 ? 14.841 32.086 -3.161 1.00 25.50 77 VAL A CA 1
ATOM 585 C C . VAL A 1 84 ? 15.960 32.180 -4.198 1.00 26.37 77 VAL A C 1
ATOM 586 O O . VAL A 1 84 ? 16.640 33.214 -4.283 1.00 29.16 77 VAL A O 1
ATOM 590 N N . THR A 1 85 ? 16.201 31.090 -4.924 1.00 29.41 78 THR A N 1
ATOM 591 C CA . THR A 1 85 ? 17.199 30.967 -5.982 1.00 27.28 78 THR A CA 1
ATOM 592 C C . THR A 1 85 ? 16.484 30.644 -7.289 1.00 30.86 78 THR A C 1
ATOM 593 O O . THR A 1 85 ? 15.351 30.148 -7.266 1.00 31.63 78 THR A O 1
ATOM 597 N N . PRO A 1 86 ? 17.075 30.940 -8.446 1.00 32.39 79 PRO A N 1
ATOM 598 C CA . PRO A 1 86 ? 16.357 30.740 -9.699 1.00 32.10 79 PRO A CA 1
ATOM 599 C C . PRO A 1 86 ? 16.058 29.273 -9.905 1.00 36.01 79 PRO A C 1
ATOM 600 O O . PRO A 1 86 ? 16.781 28.388 -9.392 1.00 35.09 79 PRO A O 1
ATOM 604 N N . PRO A 1 87 ? 14.981 28.950 -10.621 1.00 33.43 80 PRO A N 1
ATOM 605 C CA . PRO A 1 87 ? 14.489 27.574 -10.693 1.00 37.57 80 PRO A CA 1
ATOM 606 C C . PRO A 1 87 ? 15.516 26.594 -11.249 1.00 35.02 80 PRO A C 1
ATOM 607 O O . PRO A 1 87 ? 16.184 26.862 -12.252 1.00 36.70 80 PRO A O 1
ATOM 611 N N . ILE A 1 88 ? 15.575 25.423 -10.629 1.00 36.47 81 ILE A N 1
ATOM 612 C CA . ILE A 1 88 ? 16.323 24.311 -11.199 1.00 36.60 81 ILE A CA 1
ATOM 613 C C . ILE A 1 88 ? 15.579 23.754 -12.405 1.00 40.27 81 ILE A C 1
ATOM 614 O O . ILE A 1 88 ? 14.369 23.484 -12.359 1.00 38.99 81 ILE A O 1
ATOM 619 N N . ILE A 1 89 ? 16.297 23.596 -13.507 1.00 32.09 82 ILE A N 1
ATOM 620 C CA . ILE A 1 89 ? 15.678 23.074 -14.725 1.00 33.24 82 ILE A CA 1
ATOM 621 C C . ILE A 1 89 ? 15.856 21.577 -14.834 1.00 41.11 82 ILE A C 1
ATOM 622 O O . ILE A 1 89 ? 14.958 20.872 -15.299 1.00 43.74 82 ILE A O 1
ATOM 627 N N . GLY A 1 90 ? 17.021 21.085 -14.455 1.00 40.33 83 GLY A N 1
ATOM 628 C CA . GLY A 1 90 ? 17.277 19.670 -14.574 1.00 43.05 83 GLY A CA 1
ATOM 629 C C . GLY A 1 90 ? 18.511 19.270 -13.805 1.00 41.70 83 GLY A C 1
ATOM 630 O O . GLY A 1 90 ? 19.338 20.110 -13.412 1.00 37.95 83 GLY A O 1
ATOM 631 N N . LEU A 1 91 ? 18.589 17.967 -13.541 1.00 44.46 84 LEU A N 1
ATOM 632 C CA . LEU A 1 91 ? 19.751 17.336 -12.948 1.00 43.45 84 LEU A CA 1
ATOM 633 C C . LEU A 1 91 ? 20.314 16.323 -13.936 1.00 42.31 84 LEU A C 1
ATOM 634 O O . LEU A 1 91 ? 19.643 15.901 -14.887 1.00 47.36 84 LEU A O 1
ATOM 639 N N . GLY A 1 92 ? 21.570 15.951 -13.719 1.00 36.61 85 GLY A N 1
ATOM 640 C CA . GLY A 1 92 ? 22.199 15.001 -14.612 1.00 32.62 85 GLY A CA 1
ATOM 641 C C . GLY A 1 92 ? 23.462 14.454 -13.982 1.00 35.25 85 GLY A C 1
ATOM 642 O O . GLY A 1 92 ? 23.831 14.805 -12.862 1.00 36.33 85 GLY A O 1
ATOM 643 N N . GLU A 1 93 ? 24.120 13.562 -14.717 1.00 35.38 86 GLU A N 1
ATOM 644 C CA . GLU A 1 93 ? 25.411 13.031 -14.287 1.00 36.52 86 GLU A CA 1
ATOM 645 C C . GLU A 1 93 ? 26.230 12.742 -15.524 1.00 36.87 86 GLU A C 1
ATOM 646 O O . GLU A 1 93 ? 25.699 12.219 -16.508 1.00 36.94 86 GLU A O 1
ATOM 652 N N . PHE A 1 94 ? 27.503 13.111 -15.491 1.00 31.80 87 PHE A N 1
ATOM 653 C CA . PHE A 1 94 ? 28.391 12.873 -16.621 1.00 29.30 87 PHE A CA 1
ATOM 654 C C . PHE A 1 94 ? 29.691 12.268 -16.105 1.00 34.02 87 PHE A C 1
ATOM 655 O O . PHE A 1 94 ? 30.357 12.882 -15.254 1.00 30.54 87 PHE A O 1
ATOM 663 N N . GLU A 1 95 ? 30.035 11.071 -16.593 1.00 31.38 88 GLU A N 1
ATOM 664 C CA . GLU A 1 95 ? 31.240 10.360 -16.141 1.00 33.45 88 GLU A CA 1
ATOM 665 C C . GLU A 1 95 ? 31.314 10.305 -14.609 1.00 40.19 88 GLU A C 1
ATOM 666 O O . GLU A 1 95 ? 32.381 10.500 -14.000 1.00 35.17 88 GLU A O 1
ATOM 672 N N . GLY A 1 96 ? 30.170 10.020 -13.992 1.00 33.64 89 GLY A N 1
ATOM 673 C CA . GLY A 1 96 ? 30.085 9.874 -12.548 1.00 34.62 89 GLY A CA 1
ATOM 674 C C . GLY A 1 96 ? 30.028 11.173 -11.783 1.00 36.09 89 GLY A C 1
ATOM 675 O O . GLY A 1 96 ? 29.920 11.144 -10.548 1.00 38.95 89 GLY A O 1
ATOM 676 N N . LEU A 1 97 ? 30.064 12.315 -12.461 1.00 31.58 90 LEU A N 1
ATOM 677 C CA . LEU A 1 97 ? 29.982 13.608 -11.784 1.00 30.54 90 LEU A CA 1
ATOM 678 C C . LEU A 1 97 ? 28.574 14.169 -11.874 1.00 33.76 90 LEU A C 1
ATOM 679 O O . LEU A 1 97 ? 28.125 14.434 -13.000 1.00 32.47 90 LEU A O 1
ATOM 684 N N . PRO A 1 98 ? 27.865 14.447 -10.767 1.00 31.15 91 PRO A N 1
ATOM 685 C CA . PRO A 1 98 ? 26.557 15.096 -10.890 1.00 29.43 91 PRO A CA 1
ATOM 686 C C . PRO A 1 98 ? 26.676 16.555 -11.333 1.00 31.26 91 PRO A C 1
ATOM 687 O O . PRO A 1 98 ? 27.669 17.244 -11.073 1.00 30.73 91 PRO A O 1
ATOM 691 N N . TYR A 1 99 ? 25.635 17.033 -12.008 1.00 32.30 92 TYR A N 1
ATOM 692 C CA . TYR A 1 99 ? 25.545 18.448 -12.315 1.00 29.49 92 TYR A CA 1
ATOM 693 C C . TYR A 1 99 ? 24.105 18.898 -12.140 1.00 29.48 92 TYR A C 1
ATOM 694 O O . TYR A 1 99 ? 23.188 18.086 -12.081 1.00 33.91 92 TYR A O 1
ATOM 703 N N . LEU A 1 100 ? 23.914 20.207 -12.010 1.00 30.70 93 LEU A N 1
ATOM 704 C CA . LEU A 1 100 ? 22.572 20.754 -12.044 1.00 30.44 93 LEU A CA 1
ATOM 705 C C . LEU A 1 100 ? 22.537 21.902 -13.040 1.00 29.69 93 LEU A C 1
ATOM 706 O O . LEU A 1 100 ? 23.549 22.548 -13.311 1.00 33.15 93 LEU A O 1
ATOM 711 N N . ILE A 1 101 ? 21.368 22.120 -13.617 1.00 31.15 94 ILE A N 1
ATOM 712 C CA . ILE A 1 101 ? 21.149 23.209 -14.560 1.00 28.74 94 ILE A CA 1
ATOM 713 C C . ILE A 1 101 ? 20.042 24.065 -13.992 1.00 34.64 94 ILE A C 1
ATOM 714 O O . ILE A 1 101 ? 18.985 23.535 -13.644 1.00 33.26 94 ILE A O 1
ATOM 719 N N . ARG A 1 102 ? 20.281 25.373 -13.881 1.00 33.03 95 ARG A N 1
ATOM 720 C CA . ARG A 1 102 ? 19.243 26.264 -13.371 1.00 29.67 95 ARG A CA 1
ATOM 721 C C . ARG A 1 102 ? 19.092 27.465 -14.291 1.00 29.83 95 ARG A C 1
ATOM 722 O O . ARG A 1 102 ? 19.967 27.760 -15.112 1.00 32.96 95 ARG A O 1
ATOM 730 N N . GLU A 1 103 ? 17.994 28.196 -14.113 1.00 30.66 96 GLU A N 1
ATOM 731 C CA . GLU A 1 103 ? 17.801 29.392 -14.933 1.00 33.55 96 GLU A CA 1
ATOM 732 C C . GLU A 1 103 ? 18.849 30.427 -14.561 1.00 34.91 96 GLU A C 1
ATOM 733 O O . GLU A 1 103 ? 19.273 30.537 -13.399 1.00 32.96 96 GLU A O 1
ATOM 739 N N . PHE A 1 104 ? 19.256 31.198 -15.551 1.00 32.05 97 PHE A N 1
ATOM 740 C CA . PHE A 1 104 ? 20.137 32.326 -15.319 1.00 35.97 97 PHE A CA 1
ATOM 741 C C . PHE A 1 104 ? 19.243 33.526 -15.049 1.00 37.20 97 PHE A C 1
ATOM 742 O O . PHE A 1 104 ? 18.413 33.874 -15.895 1.00 42.55 97 PHE A O 1
ATOM 750 N N . ALA A 1 105 ? 19.448 34.186 -13.923 1.00 36.33 98 ALA A N 1
ATOM 751 C CA . ALA A 1 105 ? 18.653 35.360 -13.557 1.00 39.41 98 ALA A CA 1
ATOM 752 C C . ALA A 1 105 ? 19.274 36.619 -14.165 1.00 39.37 98 ALA A C 1
ATOM 753 O O . ALA A 1 105 ? 20.404 36.982 -13.827 1.00 40.93 98 ALA A O 1
ATOM 755 N N . GLU A 1 106 ? 18.561 37.272 -15.086 1.00 42.41 99 GLU A N 1
ATOM 756 C CA . GLU A 1 106 ? 19.121 38.465 -15.706 1.00 48.20 99 GLU A CA 1
ATOM 757 C C . GLU A 1 106 ? 19.123 39.602 -14.691 1.00 46.98 99 GLU A C 1
ATOM 758 O O . GLU A 1 106 ? 18.259 39.674 -13.810 1.00 52.64 99 GLU A O 1
ATOM 764 N N . GLY A 1 107 ? 20.136 40.441 -14.756 1.00 41.73 100 GLY A N 1
ATOM 765 C CA . GLY A 1 107 ? 20.290 41.458 -13.738 1.00 39.52 100 GLY A CA 1
ATOM 766 C C . GLY A 1 107 ? 21.743 41.541 -13.322 1.00 48.90 100 GLY A C 1
ATOM 767 O O . GLY A 1 107 ? 22.635 41.019 -13.986 1.00 52.59 100 GLY A O 1
ATOM 768 N N . GLU A 1 108 ? 21.978 42.246 -12.232 1.00 39.20 101 GLU A N 1
ATOM 769 C CA . GLU A 1 108 ? 23.309 42.564 -11.775 1.00 41.82 101 GLU A CA 1
ATOM 770 C C . GLU A 1 108 ? 23.432 42.068 -10.344 1.00 33.24 101 GLU A C 1
ATOM 771 O O . GLU A 1 108 ? 22.465 42.136 -9.583 1.00 35.50 101 GLU A O 1
ATOM 777 N N . PRO A 1 109 ? 24.599 41.591 -9.947 1.00 38.88 102 PRO A N 1
ATOM 778 C CA . PRO A 1 109 ? 24.845 41.377 -8.517 1.00 40.84 102 PRO A CA 1
ATOM 779 C C . PRO A 1 109 ? 24.722 42.697 -7.771 1.00 34.00 102 PRO A C 1
ATOM 780 O O . PRO A 1 109 ? 24.975 43.763 -8.335 1.00 36.83 102 PRO A O 1
ATOM 784 N N . ILE A 1 110 ? 24.290 42.629 -6.501 1.00 33.54 103 ILE A N 1
ATOM 785 C CA . ILE A 1 110 ? 23.941 43.857 -5.802 1.00 29.63 103 ILE A CA 1
ATOM 786 C C . ILE A 1 110 ? 25.187 44.713 -5.608 1.00 33.65 103 ILE A C 1
ATOM 787 O O . ILE A 1 110 ? 25.092 45.944 -5.505 1.00 39.54 103 ILE A O 1
ATOM 792 N N . LEU A 1 111 ? 26.367 44.093 -5.635 1.00 33.63 104 LEU A N 1
ATOM 793 C CA . LEU A 1 111 ? 27.613 44.856 -5.613 1.00 38.52 104 LEU A CA 1
ATOM 794 C C . LEU A 1 111 ? 27.674 45.897 -6.718 1.00 41.54 104 LEU A C 1
ATOM 795 O O . LEU A 1 111 ? 28.283 46.958 -6.541 1.00 46.90 104 LEU A O 1
ATOM 800 N N . PHE A 1 112 ? 27.054 45.623 -7.862 1.00 37.78 105 PHE A N 1
ATOM 801 C CA . PHE A 1 112 ? 27.104 46.532 -9.003 1.00 40.82 105 PHE A CA 1
ATOM 802 C C . PHE A 1 112 ? 25.742 47.077 -9.391 1.00 49.24 105 PHE A C 1
ATOM 803 O O . PHE A 1 112 ? 25.641 47.758 -10.415 1.00 50.84 105 PHE A O 1
ATOM 811 N N . ALA A 1 113 ? 24.702 46.773 -8.632 1.00 42.32 106 ALA A N 1
ATOM 812 C CA . ALA A 1 113 ? 23.328 47.002 -9.052 1.00 42.11 106 ALA A CA 1
ATOM 813 C C . ALA A 1 113 ? 22.840 48.402 -8.689 1.00 41.65 106 ALA A C 1
ATOM 814 O O . ALA A 1 113 ? 23.261 48.986 -7.687 1.00 45.33 106 ALA A O 1
ATOM 816 N N . ASP A 1 114 ? 21.903 48.911 -9.494 1.00 41.31 107 ASP A N 1
ATOM 817 C CA . ASP A 1 114 ? 21.086 50.069 -9.135 1.00 46.40 107 ASP A CA 1
ATOM 818 C C . ASP A 1 114 ? 19.865 49.561 -8.371 1.00 44.76 107 ASP A C 1
ATOM 819 O O . ASP A 1 114 ? 19.046 48.821 -8.928 1.00 49.12 107 ASP A O 1
ATOM 824 N N . VAL A 1 115 ? 19.746 49.930 -7.101 1.00 40.33 108 VAL A N 1
ATOM 825 C CA . VAL A 1 115 ? 18.803 49.282 -6.187 1.00 41.31 108 VAL A CA 1
ATOM 826 C C . VAL A 1 115 ? 17.646 50.244 -5.936 1.00 39.94 108 VAL A C 1
ATOM 827 O O . VAL A 1 115 ? 17.865 51.363 -5.458 1.00 45.89 108 VAL A O 1
ATOM 831 N N . GLU A 1 116 ? 16.420 49.820 -6.261 1.00 39.69 109 GLU A N 1
ATOM 832 C CA . GLU A 1 116 ? 15.209 50.616 -6.090 1.00 35.93 109 GLU A CA 1
ATOM 833 C C . GLU A 1 116 ? 14.462 50.168 -4.831 1.00 37.49 109 GLU A C 1
ATOM 834 O O . GLU A 1 116 ? 14.761 49.136 -4.253 1.00 34.33 109 GLU A O 1
ATOM 840 N N . LYS A 1 117 ? 13.441 50.934 -4.434 1.00 37.72 110 LYS A N 1
ATOM 841 C CA . LYS A 1 117 ? 12.736 50.586 -3.192 1.00 35.49 110 LYS A CA 1
ATOM 842 C C . LYS A 1 117 ? 12.075 49.210 -3.273 1.00 34.92 110 LYS A C 1
ATOM 843 O O . LYS A 1 117 ? 12.089 48.442 -2.298 1.00 33.60 110 LYS A O 1
ATOM 849 N N . GLU A 1 118 ? 11.473 48.883 -4.417 1.00 31.32 111 GLU A N 1
ATOM 850 C CA . GLU A 1 118 ? 10.924 47.538 -4.588 1.00 32.53 111 GLU A CA 1
ATOM 851 C C . GLU A 1 118 ? 11.990 46.470 -4.382 1.00 31.50 111 GLU A C 1
ATOM 852 O O . GLU A 1 118 ? 11.693 45.395 -3.858 1.00 32.31 111 GLU A O 1
ATOM 858 N N . HIS A 1 119 ? 13.239 46.726 -4.817 1.00 29.75 112 HIS A N 1
ATOM 859 C CA . HIS A 1 119 ? 14.274 45.716 -4.613 1.00 29.08 112 HIS A CA 1
ATOM 860 C C . HIS A 1 119 ? 14.579 45.531 -3.131 1.00 32.63 112 HIS A C 1
ATOM 861 O O . HIS A 1 119 ? 14.856 44.413 -2.680 1.00 29.81 112 HIS A O 1
ATOM 868 N N . LEU A 1 120 ? 14.600 46.633 -2.382 1.00 30.04 113 LEU A N 1
ATOM 869 C CA . LEU A 1 120 ? 14.873 46.529 -0.958 1.00 27.44 113 LEU A CA 1
ATOM 870 C C . LEU A 1 120 ? 13.814 45.692 -0.273 1.00 31.87 113 LEU A C 1
ATOM 871 O O . LEU A 1 120 ? 14.143 44.835 0.554 1.00 28.72 113 LEU A O 1
ATOM 876 N N . PHE A 1 121 ? 12.536 45.922 -0.594 1.00 28.67 114 PHE A N 1
ATOM 877 C CA . PHE A 1 121 ? 11.496 45.072 -0.013 1.00 28.51 114 PHE A CA 1
ATOM 878 C C . PHE A 1 121 ? 11.711 43.632 -0.407 1.00 33.02 114 PHE A C 1
ATOM 879 O O . PHE A 1 121 ? 11.531 42.721 0.413 1.00 29.50 114 PHE A O 1
ATOM 887 N N . ARG A 1 122 ? 12.100 43.398 -1.676 1.00 28.24 115 ARG A N 1
ATOM 888 C CA . ARG A 1 122 ? 12.212 42.024 -2.143 1.00 27.49 115 ARG A CA 1
ATOM 889 C C . ARG A 1 122 ? 13.392 41.318 -1.492 1.00 29.29 115 ARG A C 1
ATOM 890 O O . ARG A 1 122 ? 13.325 40.110 -1.229 1.00 29.55 115 ARG A O 1
ATOM 898 N N . ILE A 1 123 ? 14.499 42.053 -1.248 1.00 28.10 116 ILE A N 1
ATOM 899 C CA . ILE A 1 123 ? 15.657 41.492 -0.569 1.00 25.49 116 ILE A CA 1
ATOM 900 C C . ILE A 1 123 ? 15.255 41.052 0.832 1.00 27.14 116 ILE A C 1
ATOM 901 O O . ILE A 1 123 ? 15.641 39.981 1.291 1.00 30.07 116 ILE A O 1
ATOM 906 N N . VAL A 1 124 ? 14.440 41.861 1.507 1.00 27.38 117 VAL A N 1
ATOM 907 C CA . VAL A 1 124 ? 13.929 41.480 2.835 1.00 27.26 117 VAL A CA 1
ATOM 908 C C . VAL A 1 124 ? 13.101 40.206 2.741 1.00 27.88 117 VAL A C 1
ATOM 909 O O . VAL A 1 124 ? 13.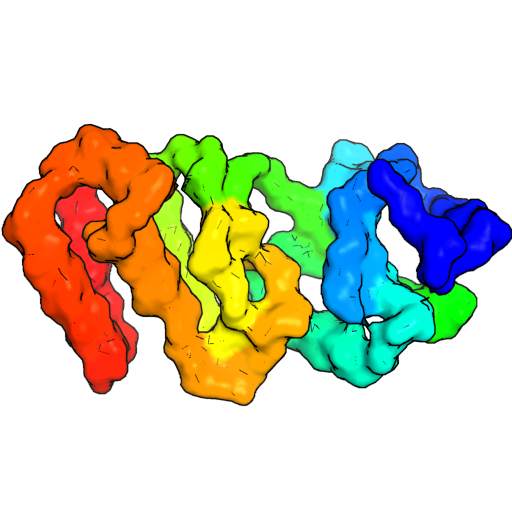280 39.257 3.521 1.00 27.81 117 VAL A O 1
ATOM 913 N N . GLU A 1 125 ? 12.186 40.154 1.768 1.00 28.53 118 GLU A N 1
ATOM 914 C CA . GLU A 1 125 ? 11.317 38.989 1.638 1.00 30.31 118 GLU A CA 1
ATOM 915 C C . GLU A 1 125 ? 12.118 37.727 1.365 1.00 30.32 118 GLU A C 1
ATOM 916 O O . GLU A 1 125 ? 11.871 36.691 1.980 1.00 30.01 118 GLU A O 1
ATOM 922 N N . LYS A 1 126 ? 13.104 37.789 0.472 1.00 27.59 119 LYS A N 1
ATOM 923 C CA . LYS A 1 126 ? 13.842 36.569 0.148 1.00 25.60 119 LYS A CA 1
ATOM 924 C C . LYS A 1 126 ? 14.737 36.117 1.296 1.00 24.04 119 LYS A C 1
ATOM 925 O O . LYS A 1 126 ? 14.884 34.903 1.534 1.00 26.67 119 LYS A O 1
ATOM 931 N N . THR A 1 127 ? 15.438 37.067 1.943 1.00 26.12 120 THR A N 1
ATOM 932 C CA . THR A 1 127 ? 16.359 36.676 3.018 1.00 31.08 120 THR A CA 1
ATOM 933 C C . THR A 1 127 ? 15.592 36.231 4.262 1.00 30.03 120 THR A C 1
ATOM 934 O O . THR A 1 127 ? 15.990 35.259 4.915 1.00 29.39 120 THR A O 1
ATOM 938 N N . ALA A 1 128 ? 14.483 36.903 4.595 1.00 28.90 121 ALA A N 1
ATOM 939 C CA . ALA A 1 128 ? 13.645 36.452 5.710 1.00 30.87 121 ALA A CA 1
ATOM 940 C C . ALA A 1 128 ? 13.059 35.068 5.432 1.00 32.52 121 ALA A C 1
ATOM 941 O O . ALA A 1 128 ? 12.918 34.251 6.343 1.00 31.06 121 ALA A O 1
ATOM 943 N N . LEU A 1 129 ? 12.687 34.794 4.171 1.00 28.32 122 LEU A N 1
ATOM 944 C CA . LEU A 1 129 ? 12.203 33.461 3.818 1.00 29.63 122 LEU A CA 1
ATOM 945 C C . LEU A 1 129 ? 13.291 32.411 4.008 1.00 29.53 122 LEU A C 1
ATOM 946 O O . LEU A 1 129 ? 13.049 31.364 4.622 1.00 29.18 122 LEU A O 1
ATOM 951 N N . LEU A 1 130 ? 14.510 32.656 3.484 1.00 27.80 123 LEU A N 1
ATOM 952 C CA . LEU A 1 130 ? 15.584 31.688 3.721 1.00 28.30 123 LEU A CA 1
ATOM 953 C C . LEU A 1 130 ? 15.856 31.515 5.219 1.00 30.31 123 LEU A C 1
ATOM 954 O O . LEU A 1 130 ? 16.146 30.398 5.660 1.00 29.29 123 LEU A O 1
ATOM 959 N N . ASP A 1 131 ? 15.800 32.602 6.006 1.00 28.30 124 ASP A N 1
ATOM 960 C CA . ASP A 1 131 ? 15.929 32.471 7.472 1.00 28.89 124 ASP A CA 1
ATOM 961 C C . ASP A 1 131 ? 14.880 31.509 8.016 1.00 33.87 124 ASP A C 1
ATOM 962 O O . ASP A 1 131 ? 15.177 30.635 8.867 1.00 32.92 124 ASP A O 1
ATOM 967 N N . ARG A 1 132 ? 13.623 31.666 7.563 1.00 31.14 125 ARG A N 1
ATOM 968 C CA . ARG A 1 132 ? 12.556 30.817 8.090 1.00 33.73 125 ARG A CA 1
ATOM 969 C C . ARG A 1 132 ? 12.782 29.362 7.712 1.00 33.50 125 ARG A C 1
ATOM 970 O O . ARG A 1 132 ? 12.358 28.454 8.443 1.00 35.86 125 ARG A O 1
ATOM 978 N N . LEU A 1 133 ? 13.450 29.122 6.584 1.00 31.43 126 LEU A N 1
ATOM 979 C CA . LEU A 1 133 ? 13.802 27.760 6.190 1.00 32.48 126 LEU A CA 1
ATOM 980 C C . LEU A 1 133 ? 14.970 27.183 7.001 1.00 30.82 126 LEU A C 1
ATOM 981 O O . LEU A 1 133 ? 15.262 25.983 6.872 1.00 33.27 126 LEU A O 1
ATOM 986 N N . GLY A 1 134 ? 15.606 27.976 7.858 1.00 34.16 127 GLY A N 1
ATOM 987 C CA . GLY A 1 134 ? 16.702 27.471 8.690 1.00 35.50 127 GLY A CA 1
ATOM 988 C C . GLY A 1 134 ? 17.978 27.236 7.920 1.00 32.63 127 GLY A C 1
ATOM 989 O O . GLY A 1 134 ? 18.823 26.453 8.357 1.00 33.47 127 GLY A O 1
ATOM 990 N N . ILE A 1 135 ? 18.116 27.887 6.761 1.00 30.03 128 ILE A N 1
ATOM 991 C CA . ILE A 1 135 ? 19.279 27.772 5.887 1.00 30.78 128 ILE A CA 1
ATOM 992 C C . ILE A 1 135 ? 20.044 29.071 5.962 1.00 27.36 128 ILE A C 1
ATOM 993 O O . ILE A 1 135 ? 19.505 30.141 5.643 1.00 32.35 128 ILE A O 1
ATOM 998 N N . ASP A 1 136 ? 21.313 28.983 6.331 1.00 27.46 129 ASP A N 1
ATOM 999 C CA . ASP A 1 136 ? 22.161 30.166 6.337 1.00 31.04 129 ASP A CA 1
ATOM 1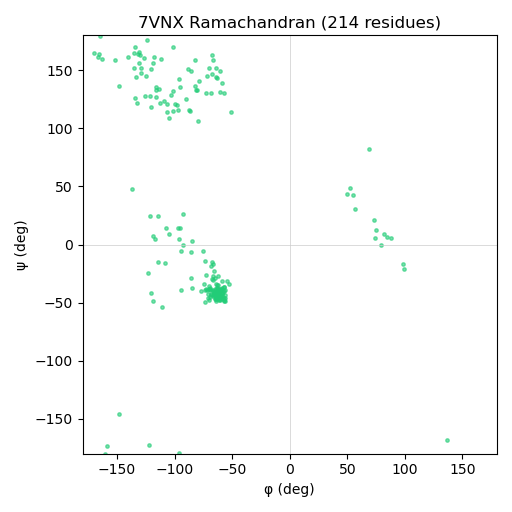000 C C . ASP A 1 136 ? 22.946 30.149 5.028 1.00 30.11 129 ASP A C 1
ATOM 1001 O O . ASP A 1 136 ? 23.663 29.187 4.754 1.00 31.64 129 ASP A O 1
ATOM 1006 N N . HIS A 1 137 ? 22.774 31.182 4.210 1.00 30.91 130 HIS A N 1
ATOM 1007 C CA . HIS A 1 137 ? 23.430 31.186 2.886 1.00 28.70 130 HIS A CA 1
ATOM 1008 C C . HIS A 1 137 ? 24.950 31.204 3.024 1.00 33.63 130 HIS A C 1
ATOM 1009 O O . HIS A 1 137 ? 25.672 30.455 2.342 1.00 33.19 130 HIS A O 1
ATOM 1016 N N . GLY A 1 138 ? 25.478 32.074 3.878 1.00 27.59 131 GLY A N 1
ATOM 1017 C CA . GLY A 1 138 ? 26.895 32.017 4.209 1.00 31.10 131 GLY A CA 1
ATOM 1018 C C . GLY A 1 138 ? 27.777 32.994 3.451 1.00 33.50 131 GLY A C 1
ATOM 1019 O O . GLY A 1 138 ? 28.937 33.184 3.844 1.00 39.07 131 GLY A O 1
ATOM 1020 N N . GLN A 1 139 ? 27.295 33.569 2.346 1.00 32.24 132 GLN A N 1
ATOM 1021 C CA . GLN A 1 139 ? 28.128 34.469 1.550 1.00 34.31 132 GLN A CA 1
ATOM 1022 C C . GLN A 1 139 ? 27.351 35.698 1.124 1.00 34.05 132 GLN A C 1
ATOM 1023 O O . GLN A 1 139 ? 27.378 36.090 -0.040 1.00 36.85 132 GLN A O 1
ATOM 1029 N N . ILE A 1 140 ? 26.647 36.336 2.060 1.00 32.81 133 ILE A N 1
ATOM 1030 C CA . ILE A 1 140 ? 25.897 37.539 1.701 1.00 29.38 133 ILE A CA 1
ATOM 1031 C C . ILE A 1 140 ? 26.844 38.713 1.581 1.00 37.24 133 ILE A C 1
ATOM 1032 O O . ILE A 1 140 ? 26.715 39.554 0.679 1.00 33.50 133 ILE A O 1
ATOM 1037 N N . GLN A 1 141 ? 27.818 38.781 2.489 1.00 33.95 134 GLN A N 1
ATOM 1038 C CA . GLN A 1 141 ? 28.764 39.880 2.468 1.00 32.11 134 GLN A CA 1
ATOM 1039 C C . GLN A 1 141 ? 29.559 39.835 1.180 1.00 36.06 134 GLN A C 1
ATOM 1040 O O . GLN A 1 141 ? 29.876 38.760 0.670 1.00 38.74 134 GLN A O 1
ATOM 1046 N N . GLY A 1 142 ? 29.866 41.013 0.636 1.00 38.26 135 GLY A N 1
ATOM 1047 C CA . GLY A 1 142 ? 30.588 41.127 -0.604 1.00 40.24 135 GLY A CA 1
ATOM 1048 C C . GLY A 1 142 ? 29.703 41.390 -1.803 1.00 34.89 135 GLY A C 1
ATOM 1049 O O . GLY A 1 142 ? 30.185 41.903 -2.803 1.00 39.50 135 GLY A O 1
ATOM 1050 N N . GLY A 1 143 ? 28.421 41.063 -1.708 1.00 35.56 136 GLY A N 1
ATOM 1051 C CA . GLY A 1 143 ? 27.435 41.494 -2.686 1.00 34.08 136 GLY A CA 1
ATOM 1052 C C . GLY A 1 143 ? 27.467 40.771 -4.008 1.00 35.44 136 GLY A C 1
ATOM 1053 O O . GLY A 1 143 ? 26.836 41.239 -4.969 1.00 39.00 136 GLY A O 1
ATOM 1054 N N . LYS A 1 144 ? 28.181 39.653 -4.106 1.00 35.61 137 LYS A N 1
ATOM 1055 C CA . LYS A 1 144 ? 28.292 38.943 -5.371 1.00 33.82 137 LYS A CA 1
ATOM 1056 C C . LYS A 1 144 ? 27.272 37.827 -5.532 1.00 38.31 137 LYS A C 1
ATOM 1057 O O . LYS A 1 144 ? 27.198 37.240 -6.625 1.00 37.09 137 LYS A O 1
ATOM 1063 N N . HIS A 1 145 ? 26.489 37.538 -4.491 1.00 33.47 138 HIS A N 1
ATOM 1064 C CA . HIS A 1 145 ? 25.591 36.382 -4.472 1.00 32.84 138 HIS A CA 1
ATOM 1065 C C . HIS A 1 145 ? 24.128 36.750 -4.329 1.00 31.88 138 HIS A C 1
ATOM 1066 O O . HIS A 1 145 ? 23.317 35.859 -4.086 1.00 32.31 138 HIS A O 1
ATOM 1073 N N . ILE A 1 146 ? 2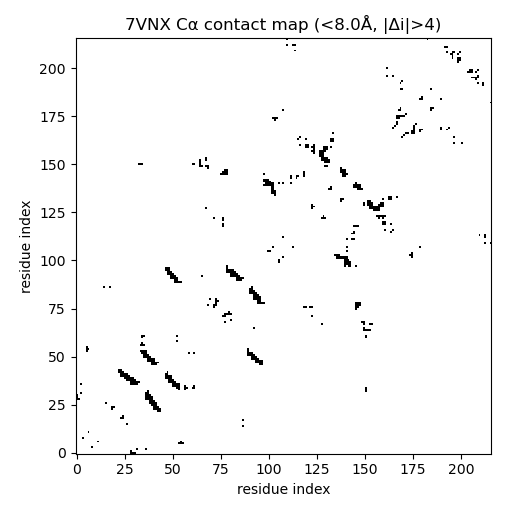3.775 38.033 -4.391 1.00 32.61 139 ILE A N 1
ATOM 1074 C CA . ILE A 1 146 ? 22.396 38.494 -4.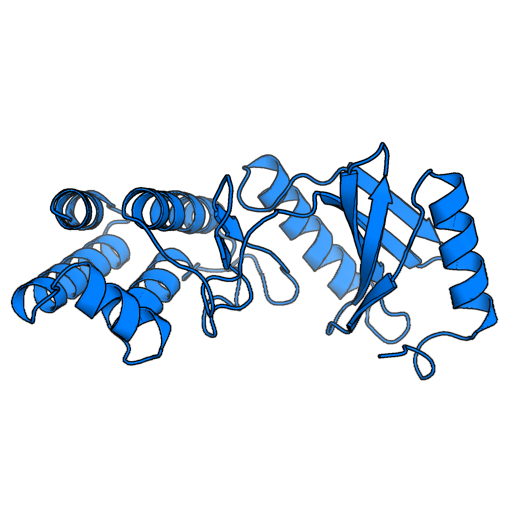516 1.00 29.80 139 ILE A CA 1
ATOM 1075 C C . ILE A 1 146 ? 22.264 39.133 -5.889 1.00 31.08 139 ILE A C 1
ATOM 1076 O O . ILE A 1 146 ? 22.992 40.087 -6.202 1.00 32.63 139 ILE A O 1
ATOM 1081 N N . ILE A 1 147 ? 21.350 38.623 -6.709 1.00 30.33 140 ILE A N 1
ATOM 1082 C CA . ILE A 1 147 ? 21.173 39.131 -8.062 1.00 28.14 140 ILE A CA 1
ATOM 1083 C C . ILE A 1 147 ? 19.935 40.017 -8.083 1.00 33.49 140 ILE A C 1
ATOM 1084 O O . ILE A 1 147 ? 18.852 39.604 -7.630 1.00 32.43 140 ILE A O 1
ATOM 1089 N N . ILE A 1 148 ? 20.088 41.221 -8.614 1.00 31.34 141 ILE A N 1
ATOM 1090 C CA . ILE A 1 148 ? 19.015 42.213 -8.664 1.00 35.21 141 ILE A CA 1
ATOM 1091 C C . ILE A 1 148 ? 18.506 42.261 -10.099 1.00 33.59 141 ILE A C 1
ATOM 1092 O O . ILE A 1 148 ? 19.207 42.748 -10.984 1.00 36.25 141 ILE A O 1
ATOM 1097 N N . GLY A 1 149 ? 17.309 41.754 -10.372 1.00 39.32 142 GLY A N 1
ATOM 1098 C CA . GLY A 1 149 ? 16.808 41.654 -11.738 1.00 45.23 142 GLY A CA 1
ATOM 1099 C C . GLY A 1 149 ? 15.294 41.805 -11.783 1.00 44.70 142 GLY A C 1
ATOM 1100 O O . GLY A 1 149 ? 14.726 42.556 -10.985 1.00 49.81 142 GLY A O 1
ATOM 1101 N N . GLU A 1 150 ? 14.649 41.092 -12.716 1.00 45.13 143 GLU A N 1
ATOM 1102 C CA . GLU A 1 150 ? 13.190 40.993 -12.729 1.00 49.19 143 GLU A CA 1
ATOM 1103 C C . GLU A 1 150 ? 12.650 40.539 -11.368 1.00 42.31 143 GLU A C 1
ATOM 1104 O O . GLU A 1 150 ? 11.547 40.929 -10.964 1.00 44.09 143 GLU A O 1
ATOM 1110 N N . ASP A 1 151 ? 13.395 39.692 -10.674 1.00 37.58 144 ASP A N 1
ATOM 1111 C CA . ASP A 1 151 ? 13.159 39.375 -9.274 1.00 32.64 144 ASP A CA 1
ATOM 1112 C C . ASP A 1 151 ? 14.521 39.440 -8.609 1.00 32.67 144 ASP A C 1
ATOM 1113 O O . ASP A 1 151 ? 15.556 39.551 -9.281 1.00 35.57 144 ASP A O 1
ATOM 1118 N N . VAL A 1 152 ? 14.534 39.396 -7.307 1.00 29.46 145 VAL A N 1
ATOM 1119 C CA . VAL A 1 152 ? 15.777 39.304 -6.554 1.00 29.75 145 VAL A CA 1
ATOM 1120 C C . VAL A 1 152 ? 16.028 37.846 -6.241 1.00 32.67 145 VAL A C 1
ATOM 1121 O O . VAL A 1 152 ? 15.110 37.121 -5.821 1.00 30.23 145 VAL A O 1
ATOM 1125 N N . TYR A 1 153 ? 17.268 37.391 -6.418 1.00 28.81 146 TYR A N 1
ATOM 1126 C CA . TYR A 1 153 ? 17.572 36.016 -6.081 1.00 28.96 146 TYR A CA 1
ATOM 1127 C C . TYR A 1 153 ? 18.872 35.934 -5.310 1.00 30.99 146 TYR A C 1
ATOM 1128 O O . TYR A 1 153 ? 19.778 36.754 -5.516 1.00 31.96 146 TYR A O 1
ATOM 1137 N N . LEU A 1 154 ? 18.977 34.905 -4.461 1.00 28.84 147 LEU A N 1
ATOM 1138 C CA . LEU A 1 154 ? 20.265 34.472 -3.926 1.00 24.93 147 LEU A CA 1
ATOM 1139 C C . LEU A 1 154 ? 20.807 33.324 -4.741 1.00 27.64 147 LEU A C 1
ATOM 1140 O O . LEU A 1 154 ? 20.054 32.449 -5.161 1.00 35.65 147 LEU A O 1
ATOM 1145 N N . ILE A 1 155 ? 22.122 33.291 -4.945 1.00 29.51 148 ILE A N 1
ATOM 1146 C CA . ILE A 1 155 ? 22.711 32.217 -5.732 1.00 31.00 148 ILE A CA 1
ATOM 1147 C C . ILE A 1 155 ? 23.909 31.619 -4.998 1.00 29.90 148 ILE A C 1
ATOM 1148 O O . ILE A 1 155 ? 24.486 32.240 -4.106 1.00 33.47 148 ILE A O 1
ATOM 1153 N N . ASP A 1 156 ? 24.323 30.429 -5.441 1.00 30.10 149 ASP A N 1
ATOM 1154 C CA . ASP A 1 156 ? 25.613 29.846 -5.066 1.00 35.66 149 ASP A CA 1
ATOM 1155 C C . ASP A 1 156 ? 25.664 29.443 -3.594 1.00 37.52 149 ASP A C 1
ATOM 1156 O O . ASP A 1 156 ? 26.075 30.247 -2.753 1.00 36.61 149 ASP A O 1
ATOM 1161 N N . PHE A 1 157 ? 25.129 28.258 -3.266 1.00 34.65 150 PHE A N 1
ATOM 1162 C CA . PHE A 1 157 ? 24.977 27.792 -1.886 1.00 38.68 150 PHE A CA 1
ATOM 1163 C C . PHE A 1 157 ? 26.144 26.947 -1.383 1.00 37.25 150 PHE A C 1
ATOM 1164 O O . PHE A 1 157 ? 25.963 26.183 -0.435 1.00 35.70 150 PHE A O 1
ATOM 1172 N N . GLU A 1 158 ? 27.353 27.117 -1.933 1.00 33.95 151 GLU A N 1
ATOM 1173 C CA . GLU A 1 158 ? 28.478 26.269 -1.556 1.00 38.93 151 GLU A CA 1
ATOM 1174 C C . GLU A 1 158 ? 28.835 26.418 -0.087 1.00 36.90 151 GLU A C 1
ATOM 1175 O O . GLU A 1 158 ? 29.430 25.504 0.495 1.00 42.27 151 GLU A O 1
ATOM 1181 N N . LYS A 1 159 ? 28.556 27.573 0.514 1.00 34.65 152 LYS A N 1
ATOM 1182 C CA . LYS A 1 159 ? 28.902 27.761 1.916 1.00 38.43 152 LYS A CA 1
ATOM 1183 C C . LYS A 1 159 ? 27.677 27.758 2.821 1.00 38.21 152 LYS A C 1
ATOM 1184 O O . LYS A 1 159 ? 27.791 28.064 4.015 1.00 38.97 152 LYS A O 1
ATOM 1190 N N . ALA A 1 160 ? 26.542 27.316 2.307 1.00 34.46 153 ALA A N 1
ATOM 1191 C CA . ALA A 1 160 ? 25.286 27.299 3.038 1.00 33.67 153 ALA A CA 1
ATOM 1192 C C . ALA A 1 160 ? 25.196 26.068 3.945 1.00 31.73 153 ALA A C 1
ATOM 1193 O O . ALA A 1 160 ? 25.865 25.057 3.732 1.00 32.67 153 ALA A O 1
ATOM 1195 N N . GLY A 1 161 ? 24.334 26.144 4.964 1.00 33.56 154 GLY A N 1
ATOM 1196 C CA . GLY A 1 161 ? 24.111 24.989 5.837 1.00 33.32 154 GLY A CA 1
ATOM 1197 C C . GLY A 1 161 ? 22.861 25.198 6.662 1.00 33.38 154 GLY A C 1
ATOM 1198 O O . GLY A 1 161 ? 22.351 26.308 6.753 1.00 31.40 154 GLY A O 1
ATOM 1199 N N . PHE A 1 162 ? 22.359 24.104 7.238 1.00 37.46 155 PHE A N 1
ATOM 1200 C CA . PHE A 1 162 ? 21.256 24.168 8.201 1.00 38.37 155 PHE A CA 1
ATOM 1201 C C . PHE A 1 162 ? 21.836 24.583 9.528 1.00 43.75 155 PHE A C 1
ATOM 1202 O O . PHE A 1 162 ? 22.499 23.786 10.198 1.00 42.14 155 PHE A O 1
ATOM 1210 N N . ARG A 1 163 ? 21.589 25.828 9.912 1.00 38.35 156 ARG A N 1
ATOM 1211 C CA . ARG A 1 163 ? 22.101 26.382 11.166 1.00 40.65 156 ARG A CA 1
ATOM 1212 C C . ARG A 1 163 ? 21.404 27.718 11.360 1.00 42.63 156 ARG A C 1
ATOM 1213 O O . ARG A 1 163 ? 20.808 28.233 10.424 1.00 41.43 156 ARG A O 1
ATOM 1221 N N . LYS A 1 164 ? 21.471 28.275 12.575 1.00 39.04 157 LYS A N 1
ATOM 1222 C CA . LYS A 1 164 ? 20.807 29.560 12.849 1.00 36.55 157 LYS A CA 1
ATOM 1223 C C . LYS A 1 164 ? 21.166 30.634 11.819 1.00 37.64 157 LYS A C 1
ATOM 1224 O O . LYS A 1 164 ? 22.322 31.054 11.704 1.00 38.99 157 LYS A O 1
ATOM 1230 N N . PRO A 1 165 ? 20.213 31.070 11.030 1.00 33.37 158 PRO A N 1
ATOM 1231 C CA . PRO A 1 165 ? 20.554 31.898 9.881 1.00 32.26 158 PRO A CA 1
ATOM 1232 C C . PRO A 1 165 ? 20.697 33.386 10.123 1.0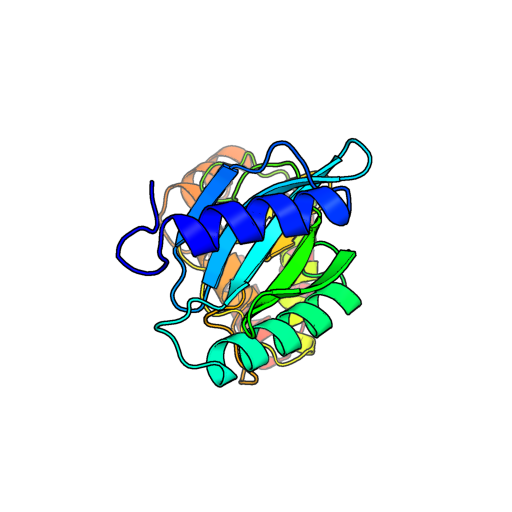0 36.16 158 PRO A C 1
ATOM 1233 O O . PRO A 1 165 ? 20.077 33.941 10.983 1.00 39.53 158 PRO A O 1
ATOM 1237 N N . ASN A 1 166 ? 21.561 33.983 9.325 1.00 31.31 159 ASN A N 1
ATOM 1238 C CA . ASN A 1 166 ? 21.909 35.391 9.421 1.00 31.01 159 ASN A CA 1
ATOM 1239 C C . ASN A 1 166 ? 21.618 36.120 8.127 1.00 29.52 159 ASN A C 1
ATOM 1240 O O . ASN A 1 166 ? 22.308 37.093 7.847 1.00 32.56 159 ASN A O 1
ATOM 1245 N N . ASN A 1 167 ? 20.691 35.620 7.294 1.00 28.69 160 ASN A N 1
ATOM 1246 C CA . ASN A 1 167 ? 20.607 36.146 5.933 1.00 24.92 160 ASN A CA 1
ATOM 1247 C C . ASN A 1 167 ? 20.048 37.556 5.946 1.00 28.74 160 ASN A C 1
ATOM 1248 O O . ASN A 1 167 ? 20.585 38.455 5.285 1.00 27.35 160 ASN A O 1
ATOM 1253 N N . LEU A 1 168 ? 18.966 37.775 6.700 1.00 27.47 161 LEU A N 1
ATOM 1254 C CA . LEU A 1 168 ? 18.342 39.094 6.673 1.00 27.00 161 LEU A CA 1
ATOM 1255 C C . LEU A 1 168 ? 19.231 40.131 7.355 1.00 33.19 161 LEU A C 1
ATOM 1256 O O . LEU A 1 168 ? 19.442 41.229 6.830 1.00 29.59 161 LEU A O 1
ATOM 1261 N N . THR A 1 169 ? 19.730 39.812 8.547 1.00 28.84 162 THR A N 1
ATOM 1262 C CA . THR A 1 169 ? 20.575 40.774 9.245 1.00 32.33 162 THR A CA 1
ATOM 1263 C C . THR A 1 169 ? 21.857 41.071 8.475 1.00 31.18 162 THR A C 1
ATOM 1264 O O . THR A 1 169 ? 22.313 42.217 8.470 1.00 29.27 162 THR A O 1
ATOM 1268 N N . SER A 1 170 ? 22.459 40.065 7.815 1.00 31.39 163 SER A 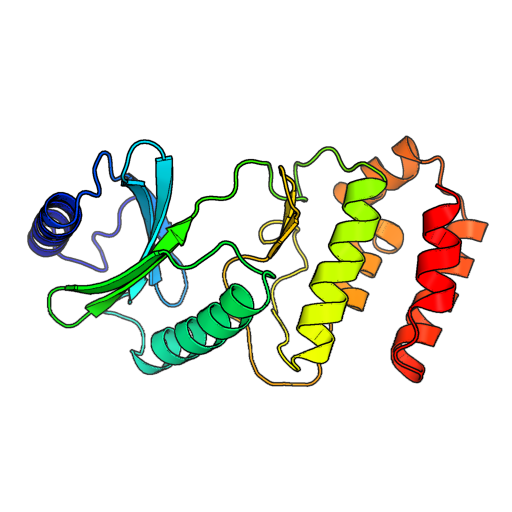N 1
ATOM 1269 C CA . SER A 1 170 ? 23.696 40.351 7.088 1.00 32.23 163 SER A CA 1
ATOM 1270 C C . SER A 1 170 ? 23.418 41.220 5.875 1.00 29.65 163 SER A C 1
ATOM 1271 O O . SER A 1 170 ? 24.205 42.120 5.572 1.00 29.00 163 SER A O 1
ATOM 1274 N N . ALA A 1 171 ? 22.300 40.970 5.197 1.00 29.07 164 ALA A N 1
ATOM 1275 C CA . ALA A 1 171 ? 21.956 41.768 4.019 1.00 29.75 164 ALA A CA 1
ATOM 1276 C C . ALA A 1 171 ? 21.646 43.200 4.419 1.00 29.71 164 ALA A C 1
ATOM 1277 O O . ALA A 1 171 ? 22.119 44.140 3.782 1.00 28.50 164 ALA A O 1
ATOM 1279 N N . MET A 1 172 ? 20.892 43.388 5.506 1.00 28.89 165 MET A N 1
ATOM 1280 C CA . MET A 1 172 ? 20.536 44.750 5.899 1.00 30.20 165 MET A CA 1
ATOM 1281 C C . MET A 1 172 ? 21.734 45.501 6.479 1.00 30.62 165 MET A C 1
ATOM 1282 O O . MET A 1 172 ? 21.872 46.710 6.258 1.00 30.42 165 MET A O 1
ATOM 1287 N N . ALA A 1 173 ? 22.594 44.820 7.255 1.00 30.27 166 ALA A N 1
ATOM 1288 C CA . ALA A 1 173 ? 23.825 45.465 7.708 1.00 29.71 166 ALA A CA 1
ATOM 1289 C C . ALA A 1 173 ? 24.671 45.912 6.523 1.00 31.82 166 ALA A C 1
ATOM 1290 O O . ALA A 1 173 ? 25.216 47.019 6.525 1.00 35.60 166 ALA A O 1
ATOM 1292 N N . MET A 1 174 ? 24.782 45.064 5.499 1.00 30.95 167 MET A N 1
ATOM 1293 C CA . MET A 1 174 ? 25.618 45.414 4.348 1.00 28.09 167 MET A CA 1
ATOM 1294 C C . MET A 1 174 ? 25.057 46.633 3.613 1.00 30.79 167 MET A C 1
ATOM 1295 O O . MET A 1 174 ? 25.812 47.497 3.147 1.00 33.62 167 MET A O 1
ATOM 1300 N N . ILE A 1 175 ? 23.732 46.727 3.512 1.00 30.45 168 ILE A N 1
ATOM 1301 C CA . ILE A 1 175 ? 23.116 47.778 2.689 1.00 27.15 168 ILE A CA 1
ATOM 1302 C C . ILE A 1 175 ? 22.949 49.085 3.449 1.00 31.25 168 ILE A C 1
ATOM 1303 O O . ILE A 1 175 ? 22.959 50.173 2.843 1.00 32.04 168 ILE A O 1
ATOM 1308 N N . PHE A 1 176 ? 22.780 49.014 4.782 1.00 30.95 169 PHE A N 1
ATOM 1309 C CA . PHE A 1 176 ? 22.340 50.169 5.547 1.00 34.35 169 PHE A CA 1
ATOM 1310 C C . PHE A 1 176 ? 23.271 50.581 6.671 1.00 33.43 169 PHE A C 1
ATOM 1311 O O . PHE A 1 176 ? 23.221 51.745 7.076 1.00 36.33 169 PHE A O 1
ATOM 1319 N N . ILE A 1 177 ? 24.086 49.678 7.213 1.00 31.62 170 ILE A N 1
ATOM 1320 C CA . ILE A 1 177 ? 24.874 49.967 8.396 1.00 31.94 170 ILE A CA 1
ATOM 1321 C C . ILE A 1 177 ? 26.359 50.043 8.080 1.00 38.71 170 ILE A C 1
ATOM 1322 O O . ILE A 1 177 ? 27.029 50.998 8.465 1.00 39.19 170 ILE A O 1
ATOM 1327 N N . GLY A 1 178 ? 26.907 49.006 7.450 1.00 40.01 171 GLY A N 1
ATOM 1328 C CA . GLY A 1 178 ? 28.314 49.023 7.118 1.00 41.14 171 GLY A CA 1
ATOM 1329 C C . GLY A 1 178 ? 28.609 50.087 6.083 1.00 41.62 171 GLY A C 1
ATOM 1330 O O . GLY A 1 178 ? 27.726 50.569 5.380 1.00 43.66 171 GLY A O 1
ATOM 1331 N N . GLU A 1 179 ? 29.866 50.498 6.012 1.00 42.03 172 GLU A N 1
ATOM 1332 C CA . GLU A 1 179 ? 30.254 51.511 5.038 1.00 44.56 172 GLU A CA 1
ATOM 1333 C C . GLU A 1 179 ? 30.926 50.788 3.886 1.00 42.32 172 GLU A C 1
ATOM 1334 O O . GLU A 1 179 ? 31.978 50.163 4.065 1.00 46.93 172 GLU A O 1
ATOM 1340 N N . ASN A 1 180 ? 30.300 50.833 2.720 1.00 41.19 173 ASN A N 1
ATOM 1341 C CA . ASN A 1 180 ? 30.848 50.133 1.574 1.00 43.93 173 ASN A CA 1
ATOM 1342 C C . ASN A 1 180 ? 30.222 50.745 0.330 1.00 42.15 173 ASN A C 1
ATOM 1343 O O . ASN A 1 180 ? 29.416 51.678 0.413 1.00 40.09 173 ASN A O 1
ATOM 1348 N N . ALA A 1 181 ? 30.611 50.217 -0.831 1.00 45.41 174 ALA A N 1
ATOM 1349 C CA . ALA A 1 181 ? 30.142 50.796 -2.092 1.00 46.75 174 ALA A CA 1
ATOM 1350 C C . ALA A 1 181 ? 28.626 50.707 -2.220 1.00 40.26 174 ALA A C 1
ATOM 1351 O O . ALA A 1 181 ? 27.992 51.607 -2.777 1.00 40.54 174 ALA A O 1
ATOM 1353 N N . ILE A 1 182 ? 28.023 49.638 -1.698 1.00 34.72 175 ILE A N 1
ATOM 1354 C CA . ILE A 1 182 ? 26.579 49.458 -1.840 1.00 32.02 175 ILE A CA 1
ATOM 1355 C C . ILE A 1 182 ? 25.834 50.417 -0.928 1.00 37.81 175 ILE A C 1
ATOM 1356 O O . ILE A 1 182 ? 24.903 51.115 -1.347 1.00 33.19 175 ILE A O 1
ATOM 1361 N N . SER A 1 183 ? 26.227 50.454 0.347 1.00 33.59 176 SER A N 1
ATOM 1362 C CA . SER A 1 183 ? 25.523 51.301 1.303 1.00 39.08 176 SER A CA 1
ATOM 1363 C C . SER A 1 183 ? 25.704 52.778 1.000 1.00 36.26 176 SER A C 1
ATOM 1364 O O . SER A 1 183 ? 24.803 53.580 1.277 1.00 36.26 176 SER A O 1
ATOM 1367 N N . LYS A 1 184 ? 26.846 53.165 0.429 1.00 34.37 177 LYS A N 1
ATOM 1368 C CA . LYS A 1 184 ? 27.017 54.559 0.034 1.00 38.48 177 LYS A CA 1
ATOM 1369 C C . LYS A 1 184 ? 26.039 54.935 -1.082 1.00 40.96 177 LYS A C 1
ATOM 1370 O O . LYS A 1 184 ? 25.369 55.973 -1.008 1.00 40.74 177 LYS A O 1
ATOM 1376 N N . ARG A 1 185 ? 25.920 54.090 -2.116 1.00 38.25 178 ARG A N 1
ATOM 1377 C CA . ARG A 1 185 ? 24.946 54.343 -3.179 1.00 40.95 178 ARG A CA 1
ATOM 1378 C C . ARG A 1 185 ? 23.538 54.474 -2.628 1.00 42.52 178 ARG A C 1
ATOM 1379 O O . ARG A 1 185 ? 22.784 55.373 -3.028 1.00 41.35 178 ARG A O 1
ATOM 1387 N N . VAL A 1 186 ? 23.145 53.523 -1.778 1.00 35.58 179 VAL A N 1
ATOM 1388 C CA . VAL A 1 186 ? 21.794 53.505 -1.207 1.00 32.04 179 VAL A CA 1
ATOM 1389 C C . VAL A 1 186 ? 21.557 54.741 -0.357 1.00 35.41 179 VAL A C 1
ATOM 1390 O O . VAL A 1 186 ? 20.494 55.379 -0.437 1.00 34.58 179 VAL A O 1
ATOM 1394 N N . ARG A 1 187 ? 22.558 55.127 0.444 1.00 36.73 180 ARG A N 1
ATOM 1395 C CA . ARG A 1 187 ? 22.384 56.276 1.322 1.00 34.47 180 ARG A CA 1
ATOM 1396 C C . ARG A 1 187 ? 22.143 57.548 0.534 1.00 38.14 180 ARG A C 1
ATOM 1397 O O . ARG A 1 187 ? 21.263 58.357 0.881 1.00 40.98 180 ARG A O 1
ATOM 1405 N N . GLU A 1 188 ? 22.939 57.764 -0.518 1.00 38.08 181 GLU A N 1
ATOM 1406 C CA . GLU A 1 188 ? 22.750 58.946 -1.343 1.00 41.32 181 GLU A CA 1
ATOM 1407 C C . GLU A 1 188 ? 21.445 58.889 -2.130 1.00 38.23 181 GLU A C 1
ATOM 1408 O O . GLU A 1 188 ? 20.749 59.905 -2.246 1.00 42.14 181 GLU A O 1
ATOM 1414 N N . LYS A 1 189 ? 21.123 57.732 -2.715 1.00 36.52 182 LYS A N 1
ATOM 1415 C CA . LYS A 1 189 ? 19.913 57.622 -3.533 1.00 37.99 182 LYS A CA 1
ATOM 1416 C C . LYS A 1 189 ? 18.658 57.929 -2.726 1.00 41.02 182 LYS A C 1
ATOM 1417 O O . LYS A 1 189 ? 17.730 58.583 -3.222 1.00 43.61 182 LYS A O 1
ATOM 1423 N N . PHE A 1 190 ? 18.603 57.464 -1.483 1.00 38.47 183 PHE A N 1
ATOM 1424 C CA . PHE A 1 190 ? 17.410 57.607 -0.668 1.00 36.26 183 PHE A CA 1
ATOM 1425 C C . PHE A 1 190 ? 17.547 58.682 0.400 1.00 44.00 183 PHE A C 1
ATOM 1426 O O . PHE A 1 190 ? 16.641 58.830 1.228 1.00 47.45 183 PHE A O 1
ATOM 1434 N N . GLY A 1 191 ? 18.621 59.468 0.363 1.00 44.55 184 GLY A N 1
ATOM 1435 C CA . GLY A 1 191 ? 18.828 60.525 1.332 1.00 46.42 184 GLY A CA 1
ATOM 1436 C C . GLY A 1 191 ? 18.715 60.031 2.758 1.00 46.70 184 GLY A C 1
ATOM 1437 O O . GLY A 1 191 ? 18.012 60.619 3.583 1.00 53.29 184 GLY A O 1
ATOM 1438 N N . LEU A 1 192 ? 19.399 58.942 3.065 1.00 43.07 185 LEU A N 1
ATOM 1439 C CA . LEU A 1 192 ? 19.311 58.350 4.391 1.00 38.06 185 LEU A CA 1
ATOM 1440 C C . LEU A 1 192 ? 20.239 59.075 5.358 1.00 56.68 185 LEU A C 1
ATOM 1441 O O . LEU A 1 192 ? 21.380 59.401 5.020 1.00 48.75 185 LEU A O 1
ATOM 1446 N N . ASP A 1 193 ? 19.738 59.340 6.563 1.00 59.13 186 ASP A N 1
ATOM 1447 C CA . ASP A 1 193 ? 20.485 60.117 7.540 1.00 57.54 186 ASP A CA 1
ATOM 1448 C C . ASP A 1 193 ? 20.674 59.313 8.824 1.00 56.32 186 ASP A C 1
ATOM 1449 O O . ASP A 1 193 ? 20.358 58.115 8.905 1.00 51.77 186 ASP A O 1
ATOM 1454 N N . GLU A 1 194 ? 21.216 60.000 9.834 1.00 61.16 187 GLU A N 1
ATOM 1455 C CA . GLU A 1 194 ? 21.630 59.321 11.053 1.00 61.19 187 GLU A CA 1
ATOM 1456 C C . GLU A 1 194 ? 20.442 58.738 11.800 1.00 59.25 187 GLU A C 1
ATOM 1457 O O . GLU A 1 194 ? 20.508 57.606 12.290 1.00 56.43 187 GLU A O 1
ATOM 1463 N N . LYS A 1 195 ? 19.350 59.499 11.896 1.00 61.59 188 LYS A N 1
ATOM 1464 C CA . LYS A 1 195 ? 18.146 58.988 12.534 1.00 65.73 188 LYS A CA 1
ATOM 1465 C C . LYS A 1 195 ? 17.672 57.714 11.860 1.00 62.88 188 LYS A C 1
ATOM 1466 O O . LYS A 1 195 ? 17.282 56.751 12.538 1.00 51.72 188 LYS A O 1
ATOM 1472 N N . PHE A 1 196 ? 17.748 57.660 10.521 1.00 51.12 189 PHE A N 1
ATOM 1473 C CA . PHE A 1 196 ? 17.347 56.451 9.820 1.00 45.76 189 PHE A CA 1
ATOM 1474 C C . PHE A 1 196 ? 18.200 55.270 10.245 1.00 51.12 189 PHE A C 1
ATOM 1475 O O . PHE A 1 196 ? 17.685 54.175 10.498 1.00 40.21 189 PHE A O 1
ATOM 1483 N N . ARG A 1 197 ? 19.521 55.467 10.286 1.00 51.08 190 ARG A N 1
ATOM 1484 C CA . ARG A 1 197 ? 20.414 54.391 10.697 1.00 44.15 190 ARG A CA 1
ATOM 1485 C C . ARG A 1 197 ? 20.077 53.905 12.097 1.00 45.38 190 ARG A C 1
ATOM 1486 O O . ARG A 1 197 ? 20.068 52.698 12.352 1.00 49.01 190 ARG A O 1
ATOM 1494 N N . GLU A 1 198 ? 19.786 54.823 13.018 1.00 48.83 191 GLU A N 1
ATOM 1495 C CA . GLU A 1 198 ? 19.481 54.383 14.378 1.00 51.76 191 GLU A CA 1
ATOM 1496 C C . GLU A 1 198 ? 18.187 53.578 14.417 1.00 50.80 191 GLU A C 1
ATOM 1497 O O . GLU A 1 198 ? 18.133 52.520 15.055 1.00 47.79 191 GLU A O 1
ATOM 1503 N N . GLU A 1 199 ? 17.150 54.038 13.703 1.00 50.47 192 GLU A N 1
ATOM 1504 C CA . GLU A 1 199 ? 15.923 53.255 13.582 1.00 50.41 192 GLU A CA 1
ATOM 1505 C C . GLU A 1 199 ? 16.187 51.896 12.943 1.00 48.39 192 GLU A C 1
ATOM 1506 O O . GLU A 1 199 ? 15.599 50.886 13.358 1.00 39.49 192 GLU A O 1
ATOM 1512 N N . MET A 1 200 ? 17.078 51.848 11.932 1.00 42.17 193 MET A N 1
ATOM 1513 C CA . MET A 1 200 ? 17.413 50.581 11.286 1.00 39.36 193 MET A CA 1
ATOM 1514 C C . MET A 1 200 ? 18.077 49.642 12.267 1.00 41.00 193 MET A C 1
ATOM 1515 O O . MET A 1 200 ? 17.719 48.463 12.343 1.00 34.83 193 MET A O 1
ATOM 1520 N N . LYS A 1 201 ? 19.030 50.153 13.051 1.00 38.88 194 LYS A N 1
ATOM 1521 C CA . LYS A 1 201 ? 19.627 49.312 14.074 1.00 41.46 194 LYS A CA 1
ATOM 1522 C C . LYS A 1 201 ? 18.556 48.787 15.036 1.00 43.76 194 LYS A C 1
ATOM 1523 O O . LYS A 1 201 ? 18.568 47.614 15.410 1.00 40.91 194 LYS A O 1
ATOM 1529 N N . ASP A 1 202 ? 17.594 49.630 15.406 1.00 44.10 195 ASP A N 1
ATOM 1530 C CA . ASP A 1 202 ? 16.502 49.169 16.258 1.00 45.79 195 ASP A CA 1
ATOM 1531 C C . ASP A 1 202 ? 15.661 48.106 15.558 1.00 42.74 195 ASP A C 1
ATOM 1532 O O . ASP A 1 202 ? 15.267 47.111 16.172 1.00 39.63 195 ASP A O 1
ATOM 1537 N N . ALA A 1 203 ? 15.329 48.331 14.284 1.00 34.90 196 ALA A N 1
ATOM 1538 C CA . ALA A 1 203 ? 14.519 47.373 13.541 1.00 34.82 196 ALA A CA 1
ATOM 1539 C C . ALA A 1 203 ? 15.203 46.007 13.446 1.00 39.99 196 ALA A C 1
ATOM 1540 O O . ALA A 1 203 ? 14.540 44.964 13.492 1.00 35.49 196 ALA A O 1
ATOM 1542 N N . LEU A 1 204 ? 16.525 45.995 13.275 1.00 36.43 197 LEU A N 1
ATOM 1543 C CA . LEU A 1 204 ? 17.239 44.726 13.122 1.00 42.49 197 LEU A CA 1
ATOM 1544 C C . LEU A 1 204 ? 17.327 43.990 14.451 1.00 42.36 197 LEU A C 1
ATOM 1545 O O . LEU A 1 204 ? 17.223 42.753 14.501 1.00 37.20 197 LEU A O 1
ATOM 1550 N N . ARG A 1 205 ? 17.552 44.738 15.540 1.00 41.53 198 ARG A N 1
ATOM 1551 C CA . ARG A 1 205 ? 17.563 44.137 16.861 1.00 37.87 198 ARG A CA 1
ATOM 1552 C C . ARG A 1 205 ? 16.219 43.492 17.154 1.00 38.24 198 ARG A C 1
ATOM 1553 O O . ARG A 1 205 ? 16.154 42.387 17.711 1.00 43.37 198 ARG A O 1
ATOM 1561 N N . HIS A 1 206 ? 15.137 44.204 16.821 1.00 38.52 199 HIS A N 1
ATOM 1562 C CA . HIS A 1 206 ? 13.791 43.686 16.995 1.00 41.78 199 HIS A CA 1
ATOM 1563 C C . HIS A 1 206 ? 13.632 42.379 16.236 1.00 44.08 199 HIS A C 1
ATOM 1564 O O . HIS A 1 206 ? 13.180 41.369 16.786 1.00 40.01 199 HIS A O 1
ATOM 1571 N N . TYR A 1 207 ? 14.053 42.375 14.967 1.00 40.93 200 TYR A N 1
ATOM 1572 C CA . TYR A 1 207 ? 14.013 41.139 14.194 1.00 38.19 200 TYR A CA 1
ATOM 1573 C C . TYR A 1 207 ? 14.828 40.025 14.845 1.00 35.68 200 TYR A C 1
ATOM 1574 O O . TYR A 1 207 ? 14.350 38.891 14.952 1.00 41.44 200 TYR A O 1
ATOM 1583 N N . LYS A 1 208 ? 16.067 40.313 15.271 1.00 37.48 201 LYS A N 1
ATOM 1584 C CA . LYS A 1 208 ? 16.877 39.289 15.932 1.00 38.74 201 LYS A CA 1
ATOM 1585 C C . LYS A 1 208 ? 16.177 38.712 17.155 1.00 47.43 201 LYS A C 1
ATOM 1586 O O . LYS A 1 208 ? 16.265 37.511 17.430 1.00 49.67 201 LYS A O 1
ATOM 1592 N N . ARG A 1 209 ? 15.456 39.539 17.897 1.00 45.84 202 ARG A N 1
ATOM 1593 C CA . ARG A 1 209 ? 14.897 39.047 19.148 1.00 48.17 202 ARG A CA 1
ATOM 1594 C C . ARG A 1 209 ? 13.562 38.336 18.959 1.00 52.27 202 ARG A C 1
ATOM 1595 O O . ARG A 1 209 ? 13.268 37.364 19.672 1.00 49.87 202 ARG A O 1
ATOM 1603 N N . THR A 1 210 ? 12.722 38.840 18.045 1.00 45.58 203 THR A N 1
ATOM 1604 C CA . THR A 1 210 ? 11.345 38.407 17.932 1.00 44.61 203 THR A CA 1
ATOM 1605 C C . THR A 1 210 ? 11.039 37.703 16.637 1.00 43.72 203 THR A C 1
ATOM 1606 O O . THR A 1 210 ? 9.991 37.053 16.548 1.00 51.23 203 THR A O 1
ATOM 1610 N N . GLY A 1 211 ? 11.911 37.820 15.634 1.00 43.24 204 GLY A N 1
ATOM 1611 C CA . GLY A 1 211 ? 11.615 37.408 14.290 1.00 43.51 204 GLY A CA 1
ATOM 1612 C C . GLY A 1 211 ? 10.672 38.326 13.551 1.00 47.88 204 GLY A C 1
ATOM 1613 O O . GLY A 1 211 ? 10.292 37.989 12.438 1.00 44.45 204 GLY A O 1
ATOM 1614 N N . SER A 1 212 ? 10.286 39.471 14.142 1.00 44.79 205 SER A N 1
ATOM 1615 C CA . SER A 1 212 ? 9.321 40.396 13.557 1.00 39.74 205 SER A CA 1
ATOM 1616 C C . SER A 1 212 ? 9.949 41.298 12.502 1.00 39.38 205 SER A C 1
ATOM 1617 O O . SER A 1 212 ? 11.016 41.891 12.715 1.00 36.05 205 SER A O 1
ATOM 1620 N N . LEU A 1 213 ? 9.267 41.413 11.367 1.00 36.56 206 LEU A N 1
ATOM 1621 C CA . LEU A 1 213 ? 9.623 42.356 10.315 1.00 34.31 206 LEU A CA 1
ATOM 1622 C C . LEU A 1 213 ? 8.895 43.687 10.455 1.00 33.33 206 LEU A C 1
ATOM 1623 O O . LEU A 1 213 ? 9.158 44.590 9.643 1.00 38.52 206 LEU A O 1
ATOM 1628 N N . SER A 1 214 ? 8.034 43.855 11.481 1.00 35.16 207 SER A N 1
ATOM 1629 C CA . SER A 1 214 ? 7.148 45.025 11.506 1.00 36.70 207 SER A CA 1
ATOM 1630 C C . SER A 1 214 ? 7.954 46.324 11.437 1.00 50.35 207 SER A C 1
ATOM 1631 O O . SER A 1 214 ? 7.661 47.215 10.623 1.00 41.56 207 SER A O 1
ATOM 1634 N N . ARG A 1 215 ? 9.002 46.439 12.269 1.00 43.72 208 ARG A N 1
ATOM 1635 C CA . ARG A 1 215 ? 9.749 47.695 12.330 1.00 47.24 208 ARG A CA 1
ATOM 1636 C C . ARG A 1 215 ? 10.547 47.922 11.054 1.00 37.68 208 ARG A C 1
ATOM 1637 O O . ARG A 1 215 ? 10.643 49.059 10.569 1.00 39.81 208 ARG A O 1
ATOM 1645 N N . LEU A 1 216 ? 11.122 46.855 10.492 1.00 35.10 209 LEU A N 1
ATOM 1646 C CA . LEU A 1 216 ? 11.900 46.984 9.277 1.00 34.05 209 LEU A CA 1
ATOM 1647 C C . LEU A 1 216 ? 11.016 47.406 8.115 1.00 34.74 209 LEU A C 1
ATOM 1648 O O . LEU A 1 216 ? 11.374 48.313 7.362 1.00 33.89 209 LEU A O 1
ATOM 1653 N N . LEU A 1 217 ? 9.845 46.771 7.969 1.00 35.00 210 LEU A N 1
ATOM 1654 C CA . LEU A 1 217 ? 8.984 47.100 6.828 1.00 35.65 210 LEU A CA 1
ATOM 1655 C C . LEU A 1 217 ? 8.408 48.495 6.988 1.00 38.60 210 LEU A C 1
ATOM 1656 O O . LEU A 1 217 ? 8.273 49.238 6.002 1.00 39.28 210 LEU A O 1
ATOM 1661 N N . SER A 1 218 ? 8.065 48.872 8.226 1.00 38.60 211 SER A N 1
ATOM 1662 C CA . SER A 1 218 ? 7.621 50.235 8.468 1.00 36.87 211 SER A CA 1
ATOM 1663 C C . SER A 1 218 ? 8.669 51.238 8.001 1.00 39.03 211 SER A C 1
ATOM 1664 O O . SER A 1 218 ? 8.348 52.249 7.362 1.00 42.47 211 SER A O 1
ATOM 1667 N N . LEU A 1 219 ? 9.931 50.966 8.304 1.00 37.63 212 LEU A N 1
ATOM 1668 C CA . LEU A 1 219 ? 10.995 51.892 7.958 1.00 45.34 212 LEU A CA 1
ATOM 1669 C C . LEU A 1 219 ? 11.215 51.953 6.438 1.00 44.13 212 LEU A C 1
ATOM 1670 O O . LEU A 1 219 ? 11.320 53.041 5.867 1.00 43.35 212 LEU A O 1
ATOM 1675 N N . LEU A 1 220 ? 11.262 50.796 5.759 1.00 38.48 213 LEU A N 1
ATOM 1676 C CA . LEU A 1 220 ? 11.461 50.793 4.311 1.00 41.64 213 LEU A CA 1
ATOM 1677 C C . LEU A 1 220 ? 10.285 51.396 3.568 1.00 35.31 213 LEU A C 1
ATOM 1678 O O . LEU A 1 220 ? 10.456 51.899 2.449 1.00 38.13 213 LEU A O 1
ATOM 1683 N N . SER A 1 221 ? 9.087 51.333 4.151 1.00 36.05 214 SER A N 1
ATOM 1684 C CA . SER A 1 221 ? 7.919 51.883 3.479 1.00 43.53 214 SER A CA 1
ATOM 1685 C C . SER A 1 221 ? 7.999 53.399 3.380 1.00 47.72 214 SER A C 1
ATOM 1686 O O . SER A 1 221 ? 7.254 54.005 2.592 1.00 45.45 214 SER A O 1
ATOM 1689 N N . GLY A 1 222 ? 8.896 54.021 4.150 1.00 46.44 215 GLY A N 1
ATOM 1690 C CA . GLY A 1 222 ? 9.059 55.453 4.091 1.00 48.97 215 GLY A CA 1
ATOM 1691 C C . GLY A 1 222 ? 10.005 55.923 3.024 1.00 56.39 215 GLY A C 1
ATOM 1692 O O . GLY A 1 222 ? 10.108 57.123 2.775 1.00 54.46 215 GLY A O 1
ATOM 1693 N N . LEU A 1 223 ? 10.679 54.994 2.364 1.00 49.05 216 LEU A N 1
ATOM 1694 C CA . LEU A 1 223 ? 11.629 55.320 1.323 1.00 58.37 216 LEU A CA 1
ATOM 1695 C C . LEU A 1 223 ? 10.920 55.800 0.063 1.00 68.15 216 LEU A C 1
ATOM 1696 O O . LEU A 1 223 ? 9.686 55.738 -0.034 1.00 68.77 216 LEU A O 1
#

B-factor: mean 42.54, std 13.42, range [24.04, 111.27]

Organism: Thermococcus kodakarensis (strain ATCC BAA-918 / JCM 12380 / KOD1) (NCBI:txid69014)

Secondary structure (DSSP, 8-state):
---TTTS-HHHHHHHHHHHHHTTEEEEEEEEE-SSEEEEEEEETTEEEEEEEE-TTS-HHHHHHHHHHHHHHHHTTSSPPEEEEEEETTEEEEEEE---EEEGGG----HHHHHHHHHHHHHHHHTTEE-S--TTSSSEEEESSEEE---TT-EESS--HHHHHHIIIIIS-SHHHHHHHHHHT--HHHHHHHHHHHHHHHHH---HHHHHHHTT-

Nearest PDB structures (foldseek):
  7vnx-assembly1_A  TM=1.005E+00  e=9.348E-45  Thermococcus kodakarensis
  5s82-assembly1_A  TM=7.191E-01  e=5.657E-07  Homo sapiens
  3my0-assembly12_L  TM=6.949E-01  e=1.270E-06  Homo sapiens
  6gvx-assembly2_B  TM=5.835E-01  e=7.721E-07  Homo sapiens
  1nd4-assembly1_B  TM=5.570E-01  e=4.994E-05  Klebsiella pneumoniae

Foldseek 3Di:
DDDPVQDPPVLVVQVQVVCVVVQWAPKAWDDDDQFWTKIWTAHPRAIKIKTKGGPVHDLVLVVQLVVLVQVLQVVPQAAHWDDWDAGPRIIMTMGHDADAAQLLPHDADLVQVVQQLVSQLVCQVVQKAQQPPPPRRQWGDHPGIHGDDSSPMDRHRYDRNVVNCCRQDPDDDPNVVSVCVVVVDDDVLSVLSVVQVVCCVVPVDNVSVVVSSVVD